Protein AF-A0AAV6C4L1-F1 (afdb_monomer_lite)

Structure (mmCIF, N/CA/C/O backbone):
data_AF-A0AAV6C4L1-F1
#
_entry.id   AF-A0AAV6C4L1-F1
#
loop_
_atom_site.group_PDB
_atom_site.id
_atom_site.type_symbol
_atom_site.label_atom_id
_atom_site.label_alt_id
_atom_site.label_comp_id
_atom_site.label_asym_id
_atom_site.label_entity_id
_atom_site.label_seq_id
_atom_site.pdbx_PDB_ins_code
_atom_site.Cartn_x
_atom_site.Cartn_y
_atom_site.Cartn_z
_atom_site.occupancy
_atom_site.B_iso_or_equiv
_atom_site.auth_seq_id
_atom_site.auth_comp_id
_atom_site.auth_asym_id
_atom_site.auth_atom_id
_atom_site.pdbx_PDB_model_num
ATOM 1 N N . MET A 1 1 ? -9.660 -9.212 -16.060 1.00 44.62 1 MET A N 1
ATOM 2 C CA . MET A 1 1 ? -10.021 -10.088 -14.921 1.00 44.62 1 MET A CA 1
ATOM 3 C C . MET A 1 1 ? -9.329 -9.704 -13.611 1.00 44.62 1 MET A C 1
ATOM 5 O O . MET A 1 1 ? -10.046 -9.487 -12.652 1.00 44.62 1 MET A O 1
ATOM 9 N N . ILE A 1 2 ? -7.999 -9.530 -13.535 1.00 37.38 2 ILE A N 1
ATOM 10 C CA . ILE A 1 2 ? -7.315 -9.182 -12.258 1.00 37.38 2 ILE A CA 1
ATOM 11 C C . ILE A 1 2 ? -7.807 -7.850 -11.647 1.00 37.38 2 ILE A C 1
ATOM 13 O O . ILE A 1 2 ? -8.008 -7.763 -10.443 1.00 37.38 2 ILE A O 1
ATOM 17 N N . LEU A 1 3 ? -8.091 -6.840 -12.477 1.00 41.25 3 LEU A N 1
ATOM 18 C CA . LEU A 1 3 ? -8.656 -5.556 -12.026 1.00 41.25 3 LEU A CA 1
ATOM 19 C C . LEU A 1 3 ? -10.075 -5.683 -11.435 1.00 41.25 3 LEU A C 1
ATOM 21 O O . LEU A 1 3 ? -10.429 -4.914 -10.553 1.00 41.25 3 LEU A O 1
ATOM 25 N N . ALA A 1 4 ? -10.861 -6.679 -11.860 1.00 42.44 4 ALA A N 1
ATOM 26 C CA . ALA A 1 4 ? -12.201 -6.920 -11.317 1.00 42.44 4 ALA A CA 1
ATOM 27 C C . ALA A 1 4 ? -12.155 -7.579 -9.925 1.00 42.44 4 ALA A C 1
ATOM 29 O O . ALA A 1 4 ? -13.011 -7.305 -9.093 1.00 42.44 4 ALA A O 1
ATOM 30 N N . LEU A 1 5 ? -11.125 -8.388 -9.643 1.00 45.44 5 LEU A N 1
ATOM 31 C CA . LEU A 1 5 ? -10.907 -8.983 -8.317 1.00 45.44 5 LEU A CA 1
ATOM 32 C C . LEU A 1 5 ? -10.473 -7.944 -7.274 1.00 45.44 5 LEU A C 1
ATOM 34 O O . LEU A 1 5 ? -10.929 -8.000 -6.139 1.00 45.44 5 LEU A O 1
ATOM 38 N N . ALA A 1 6 ? -9.646 -6.967 -7.659 1.00 50.53 6 ALA A N 1
ATOM 39 C CA . ALA A 1 6 ? -9.250 -5.886 -6.754 1.00 50.53 6 ALA A CA 1
ATOM 40 C C . ALA A 1 6 ? -10.436 -4.975 -6.380 1.00 50.53 6 ALA A C 1
ATOM 42 O O . ALA A 1 6 ? -10.557 -4.573 -5.229 1.00 50.53 6 ALA A O 1
ATOM 43 N N . VAL A 1 7 ? -11.341 -4.705 -7.329 1.00 52.34 7 VAL A N 1
ATOM 44 C CA . VAL A 1 7 ? -12.567 -3.926 -7.077 1.00 52.34 7 VAL A CA 1
ATOM 45 C C . VAL A 1 7 ? -13.564 -4.695 -6.202 1.00 52.34 7 VAL A C 1
ATOM 47 O O . VAL A 1 7 ? -14.256 -4.075 -5.407 1.00 52.34 7 VAL A O 1
ATOM 50 N N . LEU A 1 8 ? -13.609 -6.030 -6.291 1.00 51.72 8 LEU A N 1
ATOM 51 C CA . LEU A 1 8 ? -14.450 -6.872 -5.426 1.00 51.72 8 LEU A CA 1
ATOM 52 C C . LEU A 1 8 ? -13.973 -6.911 -3.965 1.00 51.72 8 LEU A C 1
ATOM 54 O O . LEU A 1 8 ? -14.806 -6.967 -3.068 1.00 51.72 8 LEU A O 1
ATOM 58 N N . LEU A 1 9 ? -12.661 -6.844 -3.717 1.00 55.44 9 LEU A N 1
ATOM 59 C CA . LEU A 1 9 ? -12.099 -6.805 -2.357 1.00 55.44 9 LEU A CA 1
ATOM 60 C C . LEU A 1 9 ? -12.202 -5.423 -1.696 1.00 55.44 9 LEU A C 1
ATOM 62 O O . LEU A 1 9 ? -12.195 -5.331 -0.476 1.00 55.44 9 LEU A O 1
ATOM 66 N N . PHE A 1 10 ? -12.309 -4.361 -2.497 1.00 48.00 10 PHE A N 1
ATOM 67 C CA . PHE 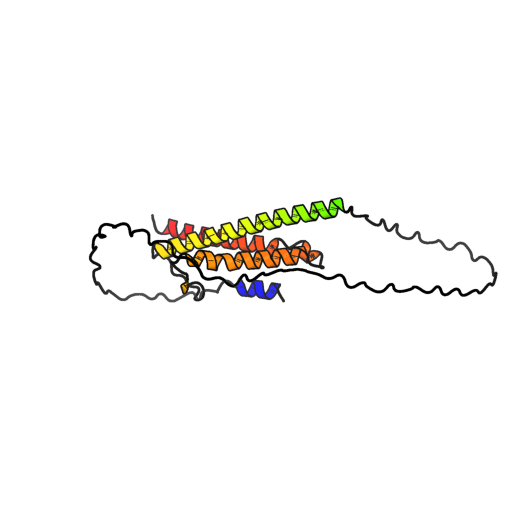A 1 10 ? -12.472 -2.981 -2.033 1.00 48.00 10 PHE A CA 1
ATOM 68 C C . PHE A 1 10 ? -13.890 -2.451 -2.246 1.00 48.00 10 PHE A C 1
ATOM 70 O O . PHE A 1 10 ? -14.081 -1.238 -2.316 1.00 48.00 10 PHE A O 1
ATOM 77 N N . GLN A 1 11 ? -14.899 -3.322 -2.354 1.00 45.84 11 GLN A N 1
ATOM 78 C CA . GLN A 1 11 ? -16.266 -2.833 -2.232 1.00 45.84 11 GLN A CA 1
ATOM 79 C C . GLN A 1 11 ? -16.451 -2.367 -0.787 1.00 45.84 11 GLN A C 1
ATOM 81 O O . GLN A 1 11 ? -16.402 -3.214 0.110 1.00 45.84 11 GLN A O 1
ATOM 86 N N . PRO A 1 12 ? -16.634 -1.055 -0.527 1.00 45.56 12 PRO A N 1
ATOM 87 C CA . PRO A 1 12 ? -17.072 -0.629 0.787 1.00 45.56 12 PRO A CA 1
ATOM 88 C C . PRO A 1 12 ? -18.365 -1.390 1.048 1.00 45.56 12 PRO A C 1
ATOM 90 O O . PRO A 1 12 ? -19.309 -1.296 0.260 1.00 45.56 12 PRO A O 1
ATOM 93 N N . GLN A 1 13 ? -18.375 -2.213 2.096 1.00 43.03 13 GLN A N 1
ATOM 94 C CA . GLN A 1 13 ? -19.598 -2.835 2.576 1.00 43.03 13 GLN A CA 1
ATOM 95 C C . GLN A 1 13 ? -20.557 -1.672 2.826 1.00 43.03 13 GLN A C 1
ATOM 97 O O . GLN A 1 13 ? -20.336 -0.873 3.736 1.00 43.03 13 GLN A O 1
ATOM 102 N N . ALA A 1 14 ? -21.549 -1.503 1.950 1.00 41.72 14 ALA A N 1
ATOM 103 C CA . ALA A 1 14 ? -22.599 -0.522 2.138 1.00 41.72 14 ALA A CA 1
ATOM 104 C C . ALA A 1 14 ? -23.326 -0.949 3.411 1.00 41.72 14 ALA A C 1
ATOM 106 O O . ALA A 1 14 ? -24.136 -1.874 3.390 1.00 41.72 14 ALA A O 1
ATOM 107 N N . LEU A 1 15 ? -22.929 -0.354 4.536 1.00 44.44 15 LEU A N 1
ATOM 108 C CA . LEU A 1 15 ? -23.503 -0.651 5.834 1.00 44.44 15 LEU A CA 1
ATOM 109 C C . LEU A 1 15 ? -25.011 -0.412 5.722 1.00 44.44 15 LEU A C 1
ATOM 111 O O . LEU A 1 15 ? -25.409 0.700 5.357 1.00 44.44 15 LEU A O 1
ATOM 115 N N . PRO A 1 16 ? -25.864 -1.406 6.026 1.00 44.16 16 PRO A N 1
ATOM 116 C CA . PRO A 1 16 ? -27.260 -1.116 6.271 1.00 44.16 16 PRO A CA 1
ATOM 117 C C . PRO A 1 16 ? -27.307 -0.159 7.463 1.00 44.16 16 PRO A C 1
ATOM 119 O O . PRO A 1 16 ? -27.018 -0.530 8.601 1.00 44.16 16 PRO A O 1
ATOM 122 N N . GLN A 1 17 ? -27.623 1.106 7.189 1.00 58.00 17 GLN A N 1
ATOM 123 C CA . GLN A 1 17 ? -28.063 2.010 8.232 1.00 58.00 17 GLN A CA 1
ATOM 124 C C . GLN A 1 17 ? -29.335 1.422 8.844 1.00 58.00 17 GLN A C 1
ATOM 126 O O . GLN A 1 17 ? -30.243 1.012 8.119 1.00 58.00 17 GLN A O 1
ATOM 131 N N . SER A 1 18 ? -29.407 1.494 10.173 1.00 55.06 18 SER A N 1
ATOM 132 C CA . SER A 1 18 ? -30.567 1.229 11.037 1.00 55.06 18 SER A CA 1
ATOM 133 C C . SER A 1 18 ? -30.618 -0.161 11.675 1.00 55.06 18 SER A C 1
ATOM 135 O O . SER A 1 18 ? -31.184 -1.103 11.133 1.00 55.06 18 SER A O 1
ATOM 137 N N . ALA A 1 19 ? -30.170 -0.223 12.927 1.00 43.22 19 ALA A N 1
ATOM 138 C CA . ALA A 1 19 ? -31.066 -0.617 14.010 1.00 43.22 19 ALA A CA 1
ATOM 139 C C . ALA A 1 19 ? -30.562 -0.002 15.321 1.00 43.22 19 ALA A C 1
ATOM 141 O O . ALA A 1 19 ? -29.603 -0.471 15.931 1.00 43.22 19 ALA A O 1
ATOM 142 N N . SER A 1 20 ? -31.221 1.075 15.744 1.00 54.31 20 SER A N 1
ATOM 143 C CA . SER A 1 20 ? -31.199 1.540 17.124 1.00 54.31 20 SER A CA 1
ATOM 144 C C . SER A 1 20 ? -31.769 0.433 18.014 1.00 54.31 20 SER A C 1
ATOM 146 O O . SER A 1 20 ? -32.985 0.311 18.157 1.00 54.31 20 SER A O 1
ATOM 148 N N . VAL A 1 21 ? -30.904 -0.394 18.596 1.00 50.56 21 VAL A N 1
ATOM 149 C CA . VAL A 1 21 ? -31.297 -1.260 19.709 1.00 50.56 21 VAL A CA 1
ATOM 150 C C . VAL A 1 21 ? -31.115 -0.444 20.976 1.00 50.56 21 VAL A C 1
ATOM 152 O O . VAL A 1 21 ? -30.042 -0.391 21.574 1.00 50.56 21 VAL A O 1
ATOM 155 N N . ALA A 1 22 ? -32.189 0.251 21.334 1.00 56.25 22 ALA A N 1
ATOM 156 C CA . ALA A 1 22 ? -32.391 0.690 22.695 1.00 56.25 22 ALA A CA 1
ATOM 157 C C . ALA A 1 22 ? -32.513 -0.551 23.599 1.00 56.25 22 ALA A C 1
ATOM 159 O O . ALA A 1 22 ? -33.296 -1.454 23.323 1.00 56.25 22 ALA A O 1
ATOM 160 N N . GLU A 1 23 ? -31.734 -0.533 24.680 1.00 58.00 23 GLU A N 1
ATOM 161 C CA . GLU A 1 23 ? -32.179 -0.918 26.021 1.00 58.00 23 GLU A CA 1
ATOM 162 C C . GLU A 1 23 ? -32.506 -2.398 26.307 1.00 58.00 23 GLU A C 1
ATOM 164 O O . GLU A 1 23 ? -33.582 -2.899 25.998 1.00 58.00 23 GLU A O 1
ATOM 169 N N . SER A 1 24 ? -31.633 -3.059 27.086 1.00 47.97 24 SER A N 1
ATOM 170 C CA . SER A 1 24 ? -31.997 -3.519 28.443 1.00 47.97 24 SER A CA 1
ATOM 171 C C . SER A 1 24 ? -30.843 -4.197 29.202 1.00 47.97 24 SER A C 1
ATOM 173 O O . SER A 1 24 ? -30.412 -5.295 28.876 1.00 47.97 24 SER A O 1
ATOM 175 N N . ARG A 1 25 ? -30.428 -3.505 30.272 1.00 48.16 25 ARG A N 1
ATOM 176 C CA . ARG A 1 25 ? -30.129 -3.975 31.642 1.00 48.16 25 ARG A CA 1
ATOM 177 C C . ARG A 1 25 ? -29.144 -5.134 31.901 1.00 48.16 25 ARG A C 1
ATOM 179 O O . ARG A 1 25 ? -29.443 -6.306 31.725 1.00 48.16 25 ARG A O 1
ATOM 186 N N . SER A 1 26 ? -28.064 -4.733 32.576 1.00 52.38 26 SER A N 1
ATOM 187 C CA . SER A 1 26 ? -27.683 -5.155 33.937 1.00 52.38 26 SER A CA 1
ATOM 188 C C . SER A 1 26 ? -27.525 -6.648 34.237 1.00 52.38 26 SER A C 1
ATOM 190 O O . SER A 1 26 ? -28.478 -7.288 34.669 1.00 52.38 26 SER A O 1
ATOM 192 N N . ILE A 1 27 ? -26.275 -7.125 34.256 1.00 46.97 27 ILE A N 1
ATOM 193 C CA . ILE A 1 27 ? -25.816 -8.049 35.305 1.00 46.97 27 ILE A CA 1
ATOM 194 C C . ILE A 1 27 ? -24.470 -7.556 35.839 1.00 46.97 27 ILE A C 1
ATOM 196 O O . ILE A 1 27 ? -23.436 -7.607 35.179 1.00 46.97 27 ILE A O 1
ATOM 200 N N . SER A 1 28 ? -24.547 -7.054 37.067 1.00 51.06 28 SER A N 1
ATOM 201 C CA . SER A 1 28 ? -23.450 -6.929 38.014 1.00 51.06 28 SER A CA 1
ATOM 202 C C . SER A 1 28 ? -22.970 -8.328 38.408 1.00 51.06 28 SER A C 1
ATOM 204 O O . SER A 1 28 ? -23.767 -9.132 38.888 1.00 51.06 28 SER A O 1
ATOM 206 N N . ALA A 1 29 ? -21.681 -8.610 38.235 1.00 43.97 29 ALA A N 1
ATOM 207 C CA . ALA A 1 29 ? -20.967 -9.614 39.015 1.00 43.97 29 ALA A CA 1
ATOM 208 C C . ALA A 1 29 ? -19.503 -9.173 39.119 1.00 43.97 29 ALA A C 1
ATOM 210 O O . ALA A 1 29 ? -18.813 -9.012 38.114 1.00 43.97 29 ALA A O 1
ATOM 211 N N . GLY A 1 30 ? -19.081 -8.884 40.348 1.00 50.78 30 GLY A N 1
ATOM 212 C CA . GLY A 1 30 ? -17.809 -8.252 40.665 1.00 50.78 30 GLY A CA 1
ATOM 213 C C . GLY A 1 30 ? -16.589 -9.082 40.274 1.00 50.78 30 GLY A C 1
ATOM 214 O O . GLY A 1 30 ? -16.505 -10.273 40.566 1.00 50.78 30 GLY A O 1
ATOM 215 N N . ALA A 1 31 ? -15.608 -8.407 39.680 1.00 46.75 31 ALA A N 1
ATOM 216 C CA . ALA A 1 31 ? -14.234 -8.872 39.635 1.00 46.75 31 ALA A CA 1
ATOM 217 C C . ALA A 1 31 ? -13.476 -8.196 40.781 1.00 46.75 31 ALA A C 1
ATOM 219 O O . ALA A 1 31 ? -13.105 -7.026 40.711 1.00 46.75 31 ALA A O 1
ATOM 220 N N . THR A 1 32 ? -13.300 -8.941 41.867 1.00 47.22 32 THR A N 1
ATOM 221 C CA . THR A 1 32 ? -12.380 -8.618 42.954 1.00 47.22 32 THR A CA 1
ATOM 222 C C . THR A 1 32 ? -10.974 -8.453 42.381 1.00 47.22 32 THR A C 1
ATOM 224 O O . THR A 1 32 ? -10.411 -9.392 41.820 1.00 47.22 32 THR A O 1
ATOM 227 N N . THR A 1 33 ? -10.404 -7.260 42.534 1.00 48.75 33 THR A N 1
ATOM 228 C CA . THR A 1 33 ? -8.995 -6.967 42.267 1.00 48.75 33 THR A CA 1
ATOM 229 C C . THR A 1 33 ? -8.124 -7.789 43.220 1.00 48.75 33 THR A C 1
ATOM 231 O O . THR A 1 33 ? -7.885 -7.391 44.358 1.00 48.75 33 THR A O 1
ATOM 234 N N . ALA A 1 34 ? -7.671 -8.959 42.772 1.00 48.16 34 ALA A N 1
ATOM 235 C CA . ALA A 1 34 ? -6.619 -9.714 43.438 1.00 48.16 34 ALA A CA 1
ATOM 236 C C . ALA A 1 34 ? -5.257 -9.164 42.993 1.00 48.16 34 ALA A C 1
ATOM 238 O O . ALA A 1 34 ? -4.962 -9.086 41.800 1.00 48.16 34 ALA A O 1
ATOM 239 N N . ALA A 1 35 ? -4.447 -8.753 43.967 1.00 62.59 35 ALA A N 1
ATOM 240 C CA . ALA A 1 35 ? -3.073 -8.312 43.765 1.00 62.59 35 ALA A CA 1
ATOM 241 C C . ALA A 1 35 ? -2.228 -9.406 43.073 1.00 62.59 35 ALA A C 1
ATOM 243 O O . ALA A 1 35 ? -2.422 -10.592 43.356 1.00 62.59 35 ALA A O 1
ATOM 244 N N . PRO A 1 36 ? -1.278 -9.041 42.193 1.00 66.00 36 PRO A N 1
ATOM 245 C CA . PRO A 1 36 ? -0.398 -10.016 41.563 1.00 66.00 36 PRO A CA 1
ATOM 246 C C . PRO A 1 36 ? 0.547 -10.652 42.603 1.00 66.00 36 PRO A C 1
ATOM 248 O O . PRO A 1 36 ? 1.111 -9.929 43.430 1.00 66.00 36 PRO A O 1
ATOM 251 N N . PRO A 1 37 ? 0.755 -11.983 42.582 1.00 73.56 37 PRO A N 1
ATOM 252 C CA . PRO A 1 37 ? 1.761 -12.629 43.418 1.00 73.56 37 PRO A CA 1
ATOM 253 C C . PRO A 1 37 ? 3.190 -12.259 42.968 1.00 73.56 37 PRO A C 1
ATOM 255 O O . PRO A 1 37 ? 3.406 -11.931 41.797 1.00 73.56 37 PRO A O 1
ATOM 258 N N . PRO A 1 38 ? 4.184 -12.325 43.874 1.00 66.06 38 PRO A N 1
ATOM 259 C CA . PRO A 1 38 ? 5.575 -12.021 43.558 1.00 66.06 38 PRO A CA 1
ATOM 260 C C . PRO A 1 38 ? 6.138 -12.994 42.513 1.00 66.06 38 PRO A C 1
ATOM 262 O O . PRO A 1 38 ? 6.085 -14.216 42.663 1.00 66.06 38 PRO A O 1
ATOM 265 N N . VAL A 1 39 ? 6.702 -12.424 41.449 1.00 68.12 39 VAL A N 1
ATOM 266 C CA . VAL A 1 39 ? 7.370 -13.143 40.362 1.00 68.12 39 VAL A CA 1
ATOM 267 C C . VAL A 1 39 ? 8.637 -13.801 40.909 1.00 68.12 39 VAL A C 1
ATOM 269 O O . VAL A 1 39 ? 9.606 -13.126 41.245 1.00 68.12 39 VAL A O 1
ATOM 272 N N . THR A 1 40 ? 8.629 -15.130 40.994 1.00 70.94 40 THR A N 1
ATOM 273 C CA . THR A 1 40 ? 9.837 -15.932 41.229 1.00 70.94 40 THR A CA 1
ATOM 274 C C . THR A 1 40 ? 10.451 -16.265 39.863 1.00 70.94 40 THR A C 1
ATOM 276 O O . THR A 1 40 ? 9.715 -16.727 38.988 1.00 70.94 40 THR A O 1
ATOM 279 N N . PRO A 1 41 ? 11.754 -16.029 39.623 1.00 65.56 41 PRO A N 1
ATOM 280 C CA . PRO A 1 41 ? 12.374 -16.324 38.334 1.00 65.56 41 PRO A CA 1
ATOM 281 C C . PRO A 1 41 ? 12.474 -17.846 38.117 1.00 65.56 41 PRO A C 1
ATOM 283 O O . PRO A 1 41 ? 13.045 -18.536 38.965 1.00 65.56 41 PRO A O 1
ATOM 286 N N . PRO A 1 42 ? 11.959 -18.402 37.003 1.00 62.84 42 PRO A N 1
ATOM 287 C CA . PRO A 1 42 ? 12.140 -19.813 36.705 1.00 62.84 42 PRO A CA 1
ATOM 288 C C . PRO A 1 42 ? 13.569 -20.072 36.219 1.00 62.84 42 PRO A C 1
ATOM 290 O O . PRO A 1 42 ? 14.074 -19.441 35.289 1.00 62.84 42 PRO A O 1
ATOM 293 N N . GLY A 1 43 ? 14.212 -21.012 36.909 1.00 51.88 43 GLY A N 1
ATOM 294 C CA . GLY A 1 43 ? 15.555 -21.490 36.646 1.00 51.88 43 GLY A CA 1
ATOM 295 C C . GLY A 1 43 ? 15.725 -22.089 35.252 1.00 51.88 43 GLY A C 1
ATOM 296 O O . GLY A 1 43 ? 14.831 -22.705 34.678 1.00 51.88 43 GLY A O 1
ATOM 297 N N . ARG A 1 44 ? 16.941 -21.895 34.753 1.00 52.34 44 ARG A N 1
ATOM 298 C CA . ARG A 1 44 ? 17.547 -22.483 33.562 1.00 52.34 44 ARG A CA 1
ATOM 299 C C . ARG A 1 44 ? 17.471 -24.019 33.607 1.00 52.34 44 ARG A C 1
ATOM 301 O O . ARG A 1 44 ? 18.128 -24.598 34.472 1.00 52.34 44 ARG A O 1
ATOM 308 N N . PRO A 1 45 ? 16.758 -24.692 32.687 1.00 57.66 45 PRO A N 1
ATOM 309 C CA . PRO A 1 45 ? 16.982 -26.106 32.454 1.00 57.66 45 PRO A CA 1
ATOM 310 C C . PRO A 1 45 ? 18.202 -26.305 31.552 1.00 57.66 45 PRO A C 1
ATOM 312 O O . PRO A 1 45 ? 18.500 -25.508 30.659 1.00 57.66 45 PRO A O 1
ATOM 315 N N . ALA A 1 46 ? 18.937 -27.355 31.896 1.00 51.25 46 ALA A N 1
ATOM 316 C CA . ALA A 1 46 ? 20.175 -27.793 31.293 1.00 51.25 46 ALA A CA 1
ATOM 317 C C . ALA A 1 46 ? 20.010 -28.169 29.817 1.00 51.25 46 ALA A C 1
ATOM 319 O O . ALA A 1 46 ? 18.945 -28.591 29.367 1.00 51.25 46 ALA A O 1
ATOM 320 N N . SER A 1 47 ? 21.113 -27.997 29.096 1.00 50.53 47 SER A N 1
ATOM 321 C CA . SER A 1 47 ? 21.358 -28.568 27.784 1.00 50.53 47 SER A CA 1
ATOM 322 C C . SER A 1 47 ? 21.203 -30.083 27.830 1.00 50.53 47 SER A C 1
ATOM 324 O O . SER A 1 47 ? 21.856 -30.711 28.655 1.00 50.53 47 SER A O 1
ATOM 326 N N . ASP A 1 48 ? 20.435 -30.634 26.896 1.00 51.97 48 ASP A N 1
ATOM 327 C CA . ASP A 1 48 ? 20.661 -31.975 26.377 1.00 51.97 48 ASP A CA 1
ATOM 328 C C . ASP A 1 48 ? 20.457 -31.981 24.861 1.00 51.97 48 ASP A C 1
ATOM 330 O O . ASP A 1 48 ? 19.674 -31.221 24.286 1.00 51.97 48 ASP A O 1
ATOM 334 N N . ASP A 1 49 ? 21.300 -32.798 24.255 1.00 45.94 49 ASP A N 1
ATOM 335 C CA . ASP A 1 49 ? 21.757 -32.829 22.879 1.00 45.94 49 ASP A CA 1
ATOM 336 C C . ASP A 1 49 ? 20.989 -33.891 22.062 1.00 45.94 49 ASP A C 1
ATOM 338 O O . ASP A 1 49 ? 20.364 -34.797 22.609 1.00 45.94 49 ASP A O 1
ATOM 342 N N . VAL A 1 50 ? 21.166 -33.819 20.740 1.00 45.41 50 VAL A N 1
ATOM 343 C CA . VAL A 1 50 ? 20.923 -34.855 19.718 1.00 45.41 50 VAL A CA 1
ATOM 344 C C . VAL A 1 50 ? 19.498 -35.025 19.160 1.00 45.41 50 VAL A C 1
ATOM 346 O O . VAL A 1 50 ? 18.590 -35.559 19.787 1.00 45.41 50 VAL A O 1
ATOM 349 N N . GLY A 1 51 ? 19.359 -34.720 17.861 1.00 38.31 51 GLY A N 1
ATOM 350 C CA . GLY A 1 51 ? 18.240 -35.179 17.031 1.00 38.31 51 GLY A CA 1
ATOM 351 C C . GLY A 1 51 ? 18.182 -34.533 15.646 1.00 38.31 51 GLY A C 1
ATOM 352 O O . GLY A 1 51 ? 17.438 -33.586 15.427 1.00 38.31 51 GLY A O 1
ATOM 353 N N . ALA A 1 52 ? 18.997 -35.028 14.715 1.00 47.28 52 ALA A N 1
ATOM 354 C CA . ALA A 1 52 ? 19.113 -34.555 13.337 1.00 47.28 52 ALA A CA 1
ATOM 355 C C . ALA A 1 52 ? 17.864 -34.801 12.457 1.00 47.28 52 ALA A C 1
ATOM 357 O O . ALA A 1 52 ? 17.027 -35.644 12.764 1.00 47.28 52 ALA A O 1
ATOM 358 N N . THR A 1 53 ? 17.878 -34.149 11.279 1.00 43.38 53 THR A N 1
ATOM 359 C CA . THR A 1 53 ? 16.992 -34.243 10.087 1.00 43.38 53 THR A CA 1
ATOM 360 C C . THR A 1 53 ? 15.679 -33.446 10.175 1.00 43.38 53 THR A C 1
ATOM 362 O O . THR A 1 53 ? 14.897 -33.614 11.090 1.00 43.38 53 THR A O 1
ATOM 365 N N . THR A 1 54 ? 15.342 -32.516 9.276 1.00 43.19 54 THR A N 1
ATOM 366 C CA . THR A 1 54 ? 15.570 -32.427 7.824 1.00 43.19 54 THR A CA 1
ATOM 367 C C . THR A 1 54 ? 15.704 -30.961 7.385 1.00 43.19 54 THR A C 1
ATOM 369 O O . THR A 1 54 ? 14.855 -30.121 7.674 1.00 43.19 54 THR A O 1
ATOM 372 N N . SER A 1 55 ? 16.762 -30.649 6.637 1.00 42.09 55 SER A N 1
ATOM 373 C CA . SER A 1 55 ? 16.906 -29.384 5.921 1.00 42.09 55 SER A CA 1
ATOM 374 C C . SER A 1 55 ? 16.083 -29.431 4.631 1.00 42.09 55 SER A C 1
ATOM 376 O O . SER A 1 55 ? 16.441 -30.095 3.660 1.00 42.09 55 SER A O 1
ATOM 378 N N . VAL A 1 56 ? 14.962 -28.709 4.592 1.00 44.38 56 VAL A N 1
ATOM 379 C CA . VAL A 1 56 ? 14.250 -28.449 3.334 1.00 44.38 56 VAL A CA 1
ATOM 380 C C . VAL A 1 56 ? 15.017 -27.362 2.583 1.00 44.38 56 VAL A C 1
ATOM 382 O O . VAL A 1 56 ? 14.858 -26.168 2.826 1.00 44.38 56 VAL A O 1
ATOM 385 N N . SER A 1 57 ? 15.897 -27.795 1.680 1.00 39.69 57 SER A N 1
ATOM 386 C CA . SER A 1 57 ? 16.555 -26.924 0.707 1.00 39.69 57 SER A CA 1
ATOM 387 C C . SER A 1 57 ? 15.550 -26.546 -0.381 1.00 39.69 57 SER A C 1
ATOM 389 O O . SER A 1 57 ? 15.298 -27.302 -1.318 1.00 39.69 57 SER A O 1
ATOM 391 N N . TYR A 1 58 ? 14.934 -25.374 -0.236 1.00 40.94 58 TYR A N 1
ATOM 392 C CA . TYR A 1 58 ? 14.132 -24.765 -1.289 1.00 40.94 58 TYR A CA 1
ATOM 393 C C . TYR A 1 58 ? 15.066 -23.990 -2.223 1.00 40.94 58 TYR A C 1
ATOM 395 O O . TYR A 1 58 ? 15.573 -22.928 -1.861 1.00 40.94 58 TYR A O 1
ATOM 403 N N . GLN A 1 59 ? 15.313 -24.520 -3.423 1.00 40.59 59 GLN A N 1
ATOM 404 C CA . GLN A 1 59 ? 16.121 -23.857 -4.447 1.00 40.59 59 GLN A CA 1
ATOM 405 C C . GLN A 1 59 ? 15.227 -23.371 -5.603 1.00 40.59 59 GLN A C 1
ATOM 407 O O . GLN A 1 59 ? 14.944 -24.126 -6.534 1.00 40.59 59 GLN A O 1
ATOM 412 N N . PRO A 1 60 ? 14.757 -22.112 -5.580 1.00 41.84 60 PRO A N 1
ATOM 413 C CA . PRO A 1 60 ? 14.009 -21.543 -6.689 1.00 41.84 60 PRO A CA 1
ATOM 414 C C . PRO A 1 60 ? 14.963 -21.115 -7.817 1.00 41.84 60 PRO A C 1
ATOM 416 O O . PRO A 1 60 ? 15.884 -20.332 -7.598 1.00 41.84 60 PRO A O 1
ATOM 419 N N . GLY A 1 61 ? 14.700 -21.568 -9.049 1.00 42.22 61 GLY A N 1
ATOM 420 C CA . GLY A 1 61 ? 15.163 -20.863 -10.253 1.00 42.22 61 GLY A CA 1
ATOM 421 C C . GLY A 1 61 ? 16.381 -21.411 -11.005 1.00 42.22 61 GLY A C 1
ATOM 422 O O . GLY A 1 61 ? 17.139 -20.616 -11.559 1.00 42.22 61 GLY A O 1
ATOM 423 N N . ARG A 1 62 ? 16.561 -22.733 -11.127 1.00 33.91 62 ARG A N 1
ATOM 424 C CA . ARG A 1 62 ? 17.511 -23.281 -12.113 1.00 33.91 62 ARG A CA 1
ATOM 425 C C . ARG A 1 62 ? 16.831 -23.458 -13.475 1.00 33.91 62 ARG A C 1
ATOM 427 O O . ARG A 1 62 ? 16.184 -24.466 -13.728 1.00 33.91 62 ARG A O 1
ATOM 434 N N . LEU A 1 63 ? 16.983 -22.461 -14.346 1.00 37.69 63 LEU A N 1
ATOM 435 C CA . LEU A 1 63 ? 16.648 -22.560 -15.767 1.00 37.69 63 LEU A CA 1
ATOM 436 C C . LEU A 1 63 ? 17.826 -23.214 -16.497 1.00 37.69 63 LEU A C 1
ATOM 438 O O . LEU A 1 63 ? 18.917 -22.646 -16.549 1.00 37.69 63 LEU A O 1
ATOM 442 N N . THR A 1 64 ? 17.627 -24.413 -17.037 1.00 38.81 64 THR A N 1
ATOM 443 C CA . THR A 1 64 ? 18.558 -25.022 -17.990 1.00 38.81 64 THR A CA 1
ATOM 444 C C . THR A 1 64 ? 18.306 -24.422 -19.378 1.00 38.81 64 THR A C 1
ATOM 446 O O . THR A 1 64 ? 17.169 -24.443 -19.854 1.00 38.81 64 THR A O 1
ATOM 449 N N . PRO A 1 65 ? 19.321 -23.850 -20.045 1.00 42.84 65 PRO A N 1
ATOM 450 C CA . PRO A 1 65 ? 19.167 -23.386 -21.416 1.00 42.84 65 PRO A CA 1
ATOM 451 C C . PRO A 1 65 ? 19.035 -24.595 -22.352 1.00 42.84 65 PRO A C 1
ATOM 453 O O . PRO A 1 65 ? 19.957 -25.397 -22.476 1.00 42.84 65 PRO A O 1
ATOM 456 N N . VAL A 1 66 ? 17.882 -24.719 -23.011 1.00 48.47 66 VAL A N 1
ATOM 457 C CA . VAL A 1 66 ? 17.703 -25.598 -24.174 1.00 48.47 66 VAL A CA 1
ATOM 458 C C . VAL A 1 66 ? 18.278 -24.860 -25.389 1.00 48.47 66 VAL A C 1
ATOM 460 O O . VAL A 1 66 ? 17.843 -23.736 -25.654 1.00 48.47 66 VAL A O 1
ATOM 463 N N . PRO A 1 67 ? 19.248 -25.427 -26.126 1.00 51.66 67 PRO A N 1
ATOM 464 C CA . PRO A 1 67 ? 19.726 -24.816 -27.359 1.00 51.66 67 PRO A CA 1
ATOM 465 C C . PRO A 1 67 ? 18.605 -24.844 -28.407 1.00 51.66 67 PRO A C 1
ATOM 467 O O . PRO A 1 67 ? 18.156 -25.905 -28.834 1.00 51.66 67 PRO A O 1
ATOM 470 N N . VAL A 1 68 ? 18.131 -23.660 -28.799 1.00 55.78 68 VAL A N 1
ATOM 471 C CA . VAL A 1 68 ? 17.211 -23.485 -29.928 1.00 55.78 68 VAL A CA 1
ATOM 472 C C . VAL A 1 68 ? 18.000 -23.733 -31.209 1.00 55.78 68 VAL A C 1
ATOM 474 O O . VAL A 1 68 ? 19.017 -23.086 -31.450 1.00 55.78 68 VAL A O 1
ATOM 477 N N . GLY A 1 69 ? 17.535 -24.701 -31.998 1.00 49.59 69 GLY A N 1
ATOM 478 C CA . GLY A 1 69 ? 18.139 -25.092 -33.263 1.00 49.59 69 GLY A CA 1
ATOM 479 C C . GLY A 1 69 ? 18.258 -23.925 -34.241 1.00 49.59 69 GLY A C 1
ATOM 480 O O . GLY A 1 69 ? 17.321 -23.157 -34.454 1.00 49.59 69 GLY A O 1
ATOM 481 N N . THR A 1 70 ? 19.440 -23.825 -34.838 1.00 48.03 70 THR A N 1
ATOM 482 C CA . THR A 1 70 ? 19.788 -22.939 -35.943 1.00 48.03 70 THR A CA 1
ATOM 483 C C . THR A 1 70 ? 18.869 -23.217 -37.130 1.00 48.03 70 THR A C 1
ATOM 485 O O . THR A 1 70 ? 18.968 -24.266 -37.765 1.00 48.03 70 THR A O 1
ATOM 488 N N . ILE A 1 71 ? 17.967 -22.289 -37.445 1.00 56.19 71 ILE A N 1
ATOM 489 C CA . ILE A 1 71 ? 17.182 -22.365 -38.677 1.00 56.19 71 ILE A CA 1
ATOM 490 C C . ILE A 1 71 ? 18.093 -21.889 -39.810 1.00 56.19 71 ILE A C 1
ATOM 492 O O . ILE A 1 71 ? 18.452 -20.715 -39.886 1.00 56.19 71 ILE A O 1
ATOM 496 N N . SER A 1 72 ? 18.521 -22.835 -40.646 1.00 50.81 72 SER A N 1
ATOM 497 C CA . SER A 1 72 ? 19.209 -22.570 -41.908 1.00 50.81 72 SER A CA 1
ATOM 498 C C . SER A 1 72 ? 18.268 -21.827 -42.853 1.00 50.81 72 SER A C 1
ATOM 500 O O . SER A 1 72 ? 17.293 -22.405 -43.325 1.00 50.81 72 SER A O 1
ATOM 502 N N . SER A 1 73 ? 18.571 -20.568 -43.166 1.00 52.22 73 SER A N 1
ATOM 503 C CA . SER A 1 73 ? 18.003 -19.904 -44.342 1.00 52.22 73 SER A CA 1
ATOM 504 C C . SER A 1 73 ? 18.784 -20.363 -45.568 1.00 52.22 73 SER A C 1
ATOM 506 O O . SER A 1 73 ? 19.884 -19.877 -45.830 1.00 52.22 73 SER A O 1
ATOM 508 N N . SER A 1 74 ? 18.234 -21.335 -46.298 1.00 54.12 74 SER A N 1
ATOM 509 C CA . SER A 1 74 ? 18.751 -21.726 -47.605 1.00 54.12 74 SER A CA 1
ATOM 510 C C . SER A 1 74 ? 18.521 -20.598 -48.607 1.00 54.12 74 SER A C 1
ATOM 512 O O . SER A 1 74 ? 17.393 -20.140 -48.799 1.00 54.12 74 SER A O 1
ATOM 514 N N . ALA A 1 75 ? 19.603 -20.191 -49.260 1.00 51.03 75 ALA A N 1
ATOM 515 C CA . ALA A 1 75 ? 19.584 -19.373 -50.454 1.00 51.03 75 ALA A CA 1
ATOM 516 C C . ALA A 1 75 ? 18.762 -20.054 -51.560 1.00 51.03 75 ALA A C 1
ATOM 518 O O . ALA A 1 75 ? 18.990 -21.221 -51.876 1.00 51.03 75 ALA A O 1
ATOM 519 N N . ALA A 1 76 ? 17.849 -19.305 -52.173 1.00 51.19 76 ALA A N 1
ATOM 520 C CA . ALA A 1 76 ? 17.306 -19.628 -53.482 1.00 51.19 76 ALA A CA 1
ATOM 521 C C . ALA A 1 76 ? 17.779 -18.547 -54.453 1.00 51.19 76 ALA A C 1
ATOM 523 O O . ALA A 1 76 ? 17.233 -17.447 -54.522 1.00 51.19 76 ALA A O 1
ATOM 524 N N . SER A 1 77 ? 18.851 -18.876 -55.163 1.00 51.31 77 SER A N 1
ATOM 525 C CA . SER A 1 77 ? 19.252 -18.218 -56.396 1.00 51.31 77 SER A CA 1
ATOM 526 C C . SER A 1 77 ? 18.231 -18.581 -57.474 1.00 51.31 77 SER A C 1
ATOM 528 O O . SER A 1 77 ? 17.973 -19.761 -57.710 1.00 51.31 77 SER A O 1
ATOM 530 N N . THR A 1 78 ? 17.658 -17.599 -58.160 1.00 51.16 78 THR A N 1
ATOM 531 C CA . THR A 1 78 ? 17.034 -17.832 -59.466 1.00 51.16 78 THR A CA 1
ATOM 532 C C . THR A 1 78 ? 17.522 -16.764 -60.425 1.00 51.16 78 THR A C 1
ATOM 534 O O . THR A 1 78 ? 17.215 -15.582 -60.306 1.00 51.16 78 THR A O 1
ATOM 537 N N . THR A 1 79 ? 18.363 -17.242 -61.331 1.00 48.78 79 THR A N 1
ATOM 538 C CA . THR A 1 79 ? 18.886 -16.594 -62.523 1.00 48.78 79 THR A CA 1
ATOM 539 C C . THR A 1 79 ? 17.763 -16.416 -63.542 1.00 48.78 79 THR A C 1
ATOM 541 O O . THR A 1 79 ? 17.005 -17.351 -63.786 1.00 48.78 79 THR A O 1
ATOM 544 N N . GLY A 1 80 ? 17.696 -15.251 -64.179 1.00 47.12 80 GLY A N 1
ATOM 545 C CA . GLY A 1 80 ? 16.813 -14.994 -65.314 1.00 47.12 80 GLY A CA 1
ATOM 546 C C . GLY A 1 80 ? 17.067 -13.597 -65.857 1.00 47.12 80 GLY A C 1
ATOM 547 O O . GLY A 1 80 ? 16.512 -12.627 -65.355 1.00 47.12 80 GLY A O 1
ATOM 548 N N . ALA A 1 81 ? 17.984 -13.508 -66.815 1.00 48.69 81 ALA A N 1
ATOM 549 C CA . ALA A 1 81 ? 18.320 -12.294 -67.539 1.00 48.69 81 ALA A CA 1
ATOM 550 C C . ALA A 1 81 ? 17.254 -11.978 -68.597 1.00 48.69 81 ALA A C 1
ATOM 552 O O . ALA A 1 81 ? 16.860 -12.881 -69.329 1.00 48.69 81 ALA A O 1
ATOM 553 N N . ASP A 1 82 ? 16.879 -10.703 -68.716 1.00 50.22 82 ASP A N 1
ATOM 554 C CA . ASP A 1 82 ? 16.495 -10.085 -69.991 1.00 50.22 82 ASP A CA 1
ATOM 555 C C . ASP A 1 82 ? 16.723 -8.555 -69.909 1.00 50.22 82 ASP A C 1
ATOM 557 O O . ASP A 1 82 ? 16.372 -7.957 -68.883 1.00 50.22 82 ASP A O 1
ATOM 561 N N . PRO A 1 83 ? 17.347 -7.892 -70.907 1.00 62.31 83 PRO A N 1
ATOM 562 C CA . PRO A 1 83 ? 17.582 -6.455 -70.896 1.00 62.31 83 PRO A CA 1
ATOM 563 C C . PRO A 1 83 ? 16.519 -5.732 -71.735 1.00 62.31 83 PRO A C 1
ATOM 565 O O . PRO A 1 83 ? 16.614 -5.674 -72.959 1.00 62.31 83 PRO A O 1
ATOM 568 N N . ALA A 1 84 ? 15.538 -5.121 -71.070 1.00 51.91 84 ALA A N 1
ATOM 569 C CA . ALA A 1 84 ? 14.572 -4.234 -71.709 1.00 51.91 84 ALA A CA 1
ATOM 570 C C . ALA A 1 84 ? 14.485 -2.893 -70.961 1.00 51.91 84 ALA A C 1
ATOM 572 O O . ALA A 1 84 ? 14.076 -2.843 -69.807 1.00 51.91 84 ALA A O 1
ATOM 573 N N . GLU A 1 85 ? 14.943 -1.853 -71.666 1.00 51.94 85 GLU A N 1
ATOM 574 C CA . GLU A 1 85 ? 14.479 -0.456 -71.706 1.00 51.94 85 GLU A CA 1
ATOM 575 C C . GLU A 1 85 ? 14.191 0.294 -70.379 1.00 51.94 85 GLU A C 1
ATOM 577 O O . GLU A 1 85 ? 13.345 -0.125 -69.595 1.00 51.94 85 GLU A O 1
ATOM 582 N N . PRO A 1 86 ? 14.832 1.455 -70.115 1.00 60.16 86 PRO A N 1
ATOM 583 C CA . PRO A 1 86 ? 14.608 2.212 -68.883 1.00 60.16 86 PRO A CA 1
ATOM 584 C C . PRO A 1 86 ? 13.268 2.975 -68.914 1.00 60.16 86 PRO A C 1
ATOM 586 O O . PRO A 1 86 ? 13.135 3.925 -69.690 1.00 60.16 86 PRO A O 1
ATOM 589 N N . PRO A 1 87 ? 12.287 2.668 -68.042 1.00 57.47 87 PRO A N 1
ATOM 590 C CA . PRO A 1 87 ? 11.157 3.559 -67.846 1.00 57.47 87 PRO A CA 1
ATOM 591 C C . PRO A 1 87 ? 11.580 4.786 -67.030 1.00 57.47 87 PRO A C 1
ATOM 593 O O . PRO A 1 87 ? 12.378 4.714 -66.092 1.00 57.47 87 PRO A O 1
ATOM 596 N N . ALA A 1 88 ? 11.015 5.924 -67.427 1.00 57.22 88 ALA A N 1
ATOM 597 C CA . ALA A 1 88 ? 11.191 7.247 -66.852 1.00 57.22 88 ALA A CA 1
ATOM 598 C C . ALA A 1 88 ? 11.222 7.257 -65.314 1.00 57.22 88 ALA A C 1
ATOM 600 O O . ALA A 1 88 ? 10.463 6.551 -64.651 1.00 57.22 88 ALA A O 1
ATOM 601 N N . ALA A 1 89 ? 12.094 8.111 -64.773 1.00 58.62 89 ALA A N 1
ATOM 602 C CA . ALA A 1 89 ? 12.339 8.334 -63.355 1.00 58.62 89 ALA A CA 1
ATOM 603 C C . ALA A 1 89 ? 11.047 8.627 -62.568 1.00 58.62 89 ALA A C 1
ATOM 605 O O . ALA A 1 89 ? 10.656 9.776 -62.364 1.00 58.62 89 ALA A O 1
ATOM 606 N N . GLY A 1 90 ? 10.401 7.561 -62.098 1.00 54.12 90 GLY A N 1
ATOM 607 C CA . GLY A 1 90 ? 9.379 7.617 -61.069 1.00 54.12 90 GLY A CA 1
ATOM 608 C C . GLY A 1 90 ? 10.003 8.163 -59.794 1.00 54.12 90 GLY A C 1
ATOM 609 O O . GLY A 1 90 ? 11.056 7.709 -59.345 1.00 54.12 90 GLY A O 1
ATOM 610 N N . SER A 1 91 ? 9.374 9.185 -59.231 1.00 54.31 91 SER A N 1
ATOM 611 C CA . SER A 1 91 ? 9.780 9.812 -57.983 1.00 54.31 91 SER A CA 1
ATOM 612 C C . SER A 1 91 ? 9.741 8.775 -56.861 1.00 54.31 91 SER A C 1
ATOM 614 O O . SER A 1 91 ? 8.682 8.486 -56.309 1.00 54.31 91 SER A O 1
ATOM 616 N N . TYR A 1 92 ? 10.894 8.194 -56.528 1.00 57.84 92 TYR A N 1
ATOM 617 C CA . TYR A 1 92 ? 11.042 7.356 -55.347 1.00 57.84 92 TYR A CA 1
ATOM 618 C C . TYR A 1 92 ? 10.693 8.209 -54.128 1.00 57.84 92 TYR A C 1
ATOM 620 O O . TYR A 1 92 ? 11.461 9.076 -53.705 1.00 57.84 92 TYR A O 1
ATOM 628 N N . THR A 1 93 ? 9.503 7.994 -53.574 1.00 60.19 93 THR A N 1
ATOM 629 C CA . THR A 1 93 ? 9.114 8.529 -52.275 1.00 60.19 93 THR A CA 1
ATOM 630 C C . THR A 1 93 ? 10.149 8.064 -51.261 1.00 60.19 93 THR A C 1
ATOM 632 O O . THR A 1 93 ? 10.225 6.879 -50.935 1.00 60.19 93 THR A O 1
ATOM 635 N N . ARG A 1 94 ? 10.981 9.009 -50.813 1.00 55.69 94 ARG A N 1
ATOM 636 C CA . ARG A 1 94 ? 11.977 8.864 -49.751 1.00 55.69 94 ARG A CA 1
ATOM 637 C C . ARG A 1 94 ? 11.354 8.078 -48.601 1.00 55.69 94 ARG A C 1
ATOM 639 O O . ARG A 1 94 ? 10.454 8.586 -47.934 1.00 55.69 94 ARG A O 1
ATOM 646 N N . ALA A 1 95 ? 11.822 6.847 -48.396 1.00 62.62 95 ALA A N 1
ATOM 647 C CA . ALA A 1 95 ? 11.407 6.040 -47.261 1.00 62.62 95 ALA A CA 1
ATOM 648 C C . ALA A 1 95 ? 11.568 6.884 -45.984 1.00 62.62 95 ALA A C 1
ATOM 650 O O . ALA A 1 95 ? 12.598 7.559 -45.838 1.00 62.62 95 ALA A O 1
ATOM 651 N N . PRO A 1 96 ? 10.561 6.919 -45.091 1.00 66.69 96 PRO A N 1
ATOM 652 C CA . PRO A 1 96 ? 10.677 7.659 -43.848 1.00 66.69 96 PRO A CA 1
ATOM 653 C C . PRO A 1 96 ? 11.930 7.160 -43.141 1.00 66.69 96 PRO A C 1
ATOM 655 O O . PRO A 1 96 ? 12.115 5.955 -42.969 1.00 66.69 96 PRO A O 1
ATOM 658 N N . ASN A 1 97 ? 12.812 8.098 -42.804 1.00 61.34 97 ASN A N 1
ATOM 659 C CA . ASN A 1 97 ? 14.036 7.848 -42.064 1.00 61.34 97 ASN A CA 1
ATOM 660 C C . ASN A 1 97 ? 13.632 7.210 -40.728 1.00 61.34 97 ASN A C 1
ATOM 662 O O . ASN A 1 97 ? 13.266 7.911 -39.786 1.00 61.34 97 ASN A O 1
ATOM 666 N N . MET A 1 98 ? 13.577 5.876 -40.681 1.00 57.62 98 MET A N 1
ATOM 667 C CA . MET A 1 98 ? 13.281 5.127 -39.470 1.00 57.62 98 MET A CA 1
ATOM 668 C C . MET A 1 98 ? 14.529 5.205 -38.610 1.00 57.62 98 MET A C 1
ATOM 670 O O . MET A 1 98 ? 15.363 4.300 -38.600 1.00 57.62 98 MET A O 1
ATOM 674 N N . THR A 1 99 ? 14.671 6.336 -37.922 1.00 63.44 99 THR A N 1
ATOM 675 C CA . THR A 1 99 ? 15.652 6.535 -36.870 1.00 63.44 99 THR A CA 1
ATOM 676 C C . THR A 1 99 ? 15.392 5.454 -35.837 1.00 63.44 99 THR A C 1
ATOM 678 O O . THR A 1 99 ? 14.519 5.573 -34.979 1.00 63.44 99 THR A O 1
ATOM 681 N N . THR A 1 100 ? 16.111 4.345 -35.973 1.00 63.28 100 THR A N 1
ATOM 682 C CA . THR A 1 100 ? 16.114 3.272 -34.996 1.00 63.28 100 THR A CA 1
ATOM 683 C C . THR A 1 100 ? 16.658 3.903 -33.730 1.00 63.28 100 THR A C 1
ATOM 685 O O . THR A 1 100 ? 17.849 4.197 -33.639 1.00 63.28 100 THR A O 1
ATOM 688 N N . MET A 1 101 ? 15.770 4.208 -32.783 1.00 65.88 101 MET A N 1
ATOM 689 C CA . MET A 1 101 ? 16.169 4.682 -31.469 1.00 65.88 101 MET A CA 1
ATOM 690 C C . MET A 1 101 ? 16.945 3.546 -30.809 1.00 65.88 101 MET A C 1
ATOM 692 O O . MET A 1 101 ? 16.363 2.633 -30.225 1.00 65.88 101 MET A O 1
ATOM 696 N N . MET A 1 102 ? 18.270 3.573 -30.947 1.00 71.25 102 MET A N 1
ATOM 697 C CA . MET A 1 102 ? 19.152 2.695 -30.199 1.00 71.25 102 MET A CA 1
ATOM 698 C C . MET A 1 102 ? 19.058 3.100 -28.732 1.00 71.25 102 MET A C 1
ATOM 700 O O . MET A 1 102 ? 19.727 4.024 -28.272 1.00 71.25 102 MET A O 1
ATOM 704 N N . VAL A 1 103 ? 18.174 2.437 -27.990 1.00 76.94 103 VAL A N 1
ATOM 705 C CA . VAL A 1 103 ? 18.119 2.601 -26.542 1.00 76.94 103 VAL A CA 1
ATOM 706 C C . VAL A 1 103 ? 19.393 1.992 -25.972 1.00 76.94 103 VAL A C 1
ATOM 708 O O . VAL A 1 103 ? 19.661 0.803 -26.149 1.00 76.94 103 VAL A O 1
ATOM 711 N N . SER A 1 104 ? 20.196 2.805 -25.289 1.00 89.44 104 SER A N 1
ATOM 712 C CA . SER A 1 104 ? 21.421 2.311 -24.671 1.00 89.44 104 SER A CA 1
ATOM 713 C C . SER A 1 104 ? 21.094 1.316 -23.552 1.00 89.44 104 SER A C 1
ATOM 715 O O . SER A 1 104 ? 20.184 1.522 -22.742 1.00 89.44 104 SER A O 1
ATOM 717 N N . VAL A 1 105 ? 21.875 0.235 -23.462 1.00 90.62 105 VAL A N 1
ATOM 718 C CA . VAL A 1 105 ? 21.760 -0.760 -22.378 1.00 90.62 105 VAL A CA 1
ATOM 719 C C . VAL A 1 105 ? 21.903 -0.093 -21.004 1.00 90.62 105 VAL A C 1
ATOM 721 O O . VAL A 1 105 ? 21.200 -0.444 -20.054 1.00 90.62 105 VAL A O 1
ATOM 724 N N . ALA A 1 106 ? 22.774 0.916 -20.906 1.00 90.81 106 ALA A N 1
ATOM 725 C CA . ALA A 1 106 ? 22.942 1.725 -19.704 1.00 90.81 106 ALA A CA 1
ATOM 726 C C . ALA A 1 106 ? 21.647 2.464 -19.317 1.00 90.81 106 ALA A C 1
ATOM 728 O O . ALA A 1 106 ? 21.264 2.445 -18.145 1.00 90.81 106 ALA A O 1
ATOM 729 N N . GLY A 1 107 ? 20.936 3.041 -20.293 1.00 90.19 107 GLY A N 1
ATOM 730 C CA . GLY A 1 107 ? 19.653 3.713 -20.078 1.00 90.19 107 GLY A CA 1
ATOM 731 C C . GLY A 1 107 ? 18.577 2.766 -19.545 1.00 90.19 107 GLY A C 1
ATOM 732 O O . GLY A 1 107 ? 17.930 3.071 -18.540 1.00 90.19 107 GLY A O 1
ATOM 733 N N . LEU A 1 108 ? 18.452 1.573 -20.137 1.00 89.75 108 LEU A N 1
ATOM 734 C CA . LEU A 1 108 ? 17.513 0.545 -19.665 1.00 89.75 108 LEU A CA 1
ATOM 735 C C . LEU A 1 108 ? 17.811 0.108 -18.224 1.00 89.75 108 LEU A C 1
ATOM 737 O O . LEU A 1 108 ? 16.897 -0.060 -17.413 1.00 89.75 108 LEU A O 1
ATOM 741 N N . ARG A 1 109 ? 19.094 -0.048 -17.877 1.00 93.88 109 ARG A N 1
ATOM 742 C CA . ARG A 1 109 ? 19.520 -0.431 -16.524 1.00 93.88 109 ARG A CA 1
ATOM 743 C C . ARG A 1 109 ? 19.212 0.657 -15.496 1.00 93.88 109 ARG A C 1
ATOM 745 O O . ARG A 1 109 ? 18.716 0.344 -14.412 1.00 93.88 109 ARG A O 1
ATOM 752 N N . ALA A 1 110 ? 19.473 1.918 -15.837 1.00 94.81 110 ALA A N 1
ATOM 753 C CA . ALA A 1 110 ? 19.174 3.060 -14.978 1.00 94.81 110 ALA A CA 1
ATOM 754 C C . ALA A 1 110 ? 17.663 3.194 -14.723 1.00 94.81 110 ALA A C 1
ATOM 756 O O . ALA A 1 110 ? 17.235 3.389 -13.583 1.00 94.81 110 ALA A O 1
ATOM 757 N N . GLU A 1 111 ? 16.840 3.012 -15.759 1.00 93.25 111 GLU A N 1
ATOM 758 C CA . GLU A 1 111 ? 15.384 3.008 -15.620 1.00 93.25 111 GLU A CA 1
ATOM 759 C C . GLU A 1 111 ? 14.899 1.864 -14.719 1.00 93.25 111 GLU A C 1
ATOM 761 O O . GLU A 1 111 ? 14.080 2.089 -13.823 1.00 93.25 111 GLU A O 1
ATOM 766 N N . ALA A 1 112 ? 15.423 0.649 -14.911 1.00 93.62 112 ALA A N 1
ATOM 767 C CA . ALA A 1 112 ? 15.077 -0.501 -14.080 1.00 93.62 112 ALA A CA 1
ATOM 768 C C . ALA A 1 112 ? 15.414 -0.264 -12.597 1.00 93.62 112 ALA A C 1
ATOM 770 O O . ALA A 1 112 ? 14.630 -0.620 -11.715 1.00 93.62 112 ALA A O 1
ATOM 771 N N . TRP A 1 113 ? 16.551 0.377 -12.313 1.00 97.12 113 TRP A N 1
ATOM 772 C CA . TRP A 1 113 ? 16.950 0.721 -10.949 1.00 97.12 113 TRP A CA 1
ATOM 773 C C . TRP A 1 113 ? 16.052 1.793 -10.323 1.00 97.12 113 TRP A C 1
ATOM 775 O O . TRP A 1 113 ? 15.624 1.641 -9.178 1.00 97.12 113 TRP A O 1
ATOM 785 N N . ARG A 1 114 ? 15.691 2.837 -11.083 1.00 96.31 114 ARG A N 1
ATOM 786 C CA . ARG A 1 114 ? 14.740 3.866 -10.632 1.00 96.31 114 ARG A CA 1
ATOM 787 C C . ARG A 1 114 ? 13.385 3.255 -10.279 1.00 96.31 114 ARG A C 1
ATOM 789 O O . ARG A 1 114 ? 12.869 3.510 -9.196 1.00 96.31 114 ARG A O 1
ATOM 796 N N . LYS A 1 115 ? 12.833 2.409 -11.155 1.00 95.75 115 LYS A N 1
ATOM 797 C CA . LYS A 1 115 ? 11.560 1.713 -10.906 1.00 95.75 115 LYS A CA 1
ATOM 798 C C . LYS A 1 115 ? 11.620 0.856 -9.643 1.00 95.75 115 LYS A C 1
ATOM 800 O O . LYS A 1 115 ? 10.714 0.918 -8.822 1.00 95.75 115 LYS A O 1
ATOM 805 N N . ARG A 1 116 ? 12.723 0.128 -9.443 1.00 96.81 116 ARG A N 1
ATOM 806 C CA . ARG A 1 116 ? 12.942 -0.687 -8.242 1.00 96.81 116 ARG A CA 1
ATOM 807 C C . ARG A 1 116 ? 12.952 0.153 -6.960 1.00 96.81 116 ARG A C 1
ATOM 809 O O . ARG A 1 116 ? 12.326 -0.247 -5.987 1.00 96.81 116 ARG A O 1
ATOM 816 N N . LYS A 1 117 ? 13.618 1.313 -6.959 1.00 98.19 117 LYS A N 1
ATOM 817 C CA . LYS A 1 117 ? 13.606 2.239 -5.812 1.00 98.19 117 LYS A CA 1
ATOM 818 C C . LYS A 1 117 ? 12.203 2.733 -5.480 1.00 98.19 117 LYS A C 1
ATOM 820 O O . LYS A 1 117 ? 11.812 2.694 -4.321 1.00 98.19 117 LYS A O 1
ATOM 825 N N . ILE A 1 118 ? 11.459 3.165 -6.498 1.00 97.81 118 ILE A N 1
ATOM 826 C CA . ILE A 1 118 ? 10.083 3.640 -6.322 1.00 97.81 118 ILE A CA 1
ATOM 827 C C . ILE A 1 118 ? 9.210 2.506 -5.769 1.00 97.81 118 ILE A C 1
ATOM 829 O O . ILE A 1 118 ? 8.461 2.727 -4.826 1.00 97.81 118 ILE A O 1
ATOM 833 N N . TRP A 1 119 ? 9.360 1.286 -6.292 1.00 97.56 119 TRP A N 1
ATOM 834 C CA . TRP A 1 119 ? 8.604 0.123 -5.828 1.00 97.56 119 TRP A CA 1
ATOM 835 C C . TRP A 1 119 ? 8.877 -0.206 -4.354 1.00 97.56 119 TRP A C 1
ATOM 837 O O . TRP A 1 119 ? 7.930 -0.394 -3.599 1.00 97.56 119 TRP A O 1
ATOM 847 N N . TYR A 1 120 ? 10.144 -0.210 -3.919 1.00 98.25 120 TYR A N 1
ATOM 848 C CA . TYR A 1 120 ? 10.479 -0.414 -2.502 1.00 98.25 120 TYR A CA 1
ATOM 849 C C . TYR A 1 120 ? 9.971 0.720 -1.606 1.00 98.25 120 TYR A C 1
ATOM 851 O O . TYR A 1 120 ? 9.518 0.456 -0.497 1.00 98.25 120 TYR A O 1
ATOM 859 N N . GLY A 1 121 ? 10.029 1.970 -2.077 1.00 98.31 121 GLY A N 1
ATOM 860 C CA . GLY A 1 121 ? 9.491 3.113 -1.339 1.00 98.31 121 GLY A CA 1
ATOM 861 C C . GLY A 1 121 ? 7.978 3.013 -1.136 1.00 98.31 121 GLY A C 1
ATOM 862 O O . GLY A 1 121 ? 7.496 3.211 -0.026 1.00 98.31 121 GLY A O 1
ATOM 863 N N . LEU A 1 122 ? 7.240 2.641 -2.186 1.00 97.50 122 LEU A N 1
ATOM 864 C CA . LEU A 1 122 ? 5.795 2.400 -2.123 1.00 97.50 122 LEU A CA 1
ATOM 865 C C . LEU A 1 122 ? 5.443 1.231 -1.203 1.00 97.50 122 LEU A C 1
ATOM 867 O O . LEU A 1 122 ? 4.526 1.370 -0.403 1.00 97.50 122 LEU A O 1
ATOM 871 N N . ALA A 1 123 ? 6.184 0.124 -1.285 1.00 97.38 123 ALA A N 1
ATOM 872 C CA . ALA A 1 123 ? 6.001 -1.029 -0.407 1.00 97.38 123 ALA A CA 1
ATOM 873 C C . ALA A 1 123 ? 6.172 -0.630 1.067 1.00 97.38 123 ALA A C 1
ATOM 875 O O . ALA A 1 123 ? 5.283 -0.846 1.887 1.00 97.38 123 ALA A O 1
ATOM 876 N N . LEU A 1 124 ? 7.279 0.042 1.402 1.00 98.25 124 LEU A N 1
ATOM 877 C CA . LEU A 1 124 ? 7.536 0.506 2.766 1.00 98.25 124 LEU A CA 1
ATOM 878 C C . LEU A 1 124 ? 6.442 1.459 3.270 1.00 98.25 124 LEU A C 1
ATOM 880 O O . LEU A 1 124 ? 5.999 1.333 4.413 1.00 98.25 124 LEU A O 1
ATOM 884 N N . ALA A 1 125 ? 5.991 2.387 2.421 1.00 98.06 125 ALA A N 1
ATOM 885 C CA . ALA A 1 125 ? 4.908 3.305 2.753 1.00 98.06 125 ALA A CA 1
ATOM 886 C C . ALA A 1 125 ? 3.582 2.561 2.983 1.00 98.06 125 ALA A C 1
ATOM 888 O O . ALA A 1 125 ? 2.911 2.819 3.979 1.00 98.06 125 ALA A O 1
ATOM 889 N N . GLY A 1 126 ? 3.233 1.609 2.113 1.00 97.62 126 GLY A N 1
ATOM 890 C CA . GLY A 1 126 ? 2.006 0.818 2.223 1.00 97.62 126 GLY A CA 1
ATOM 891 C C . GLY A 1 126 ? 1.974 -0.057 3.471 1.00 97.62 126 GLY A C 1
ATOM 892 O O . GLY A 1 126 ? 0.994 -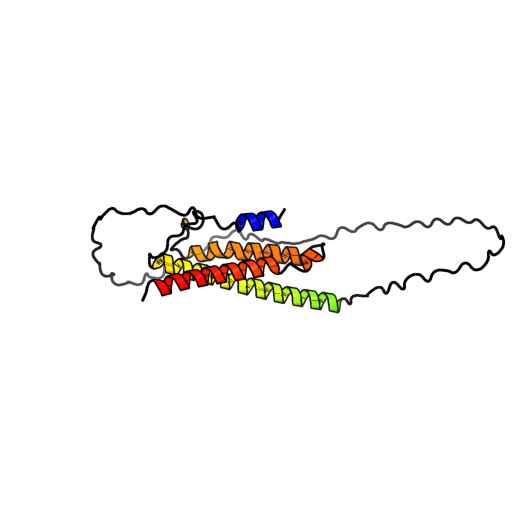0.037 4.209 1.00 97.62 126 GLY A O 1
ATOM 893 N N . HIS A 1 127 ? 3.071 -0.750 3.772 1.00 97.88 127 HIS A N 1
ATOM 894 C CA . HIS A 1 127 ? 3.199 -1.550 4.991 1.00 97.88 127 HIS A CA 1
ATOM 895 C C . HIS A 1 127 ? 3.147 -0.697 6.269 1.00 97.88 127 HIS A C 1
ATOM 897 O O . HIS A 1 127 ? 2.534 -1.105 7.258 1.00 97.88 127 HIS A O 1
ATOM 903 N N . SER A 1 128 ? 3.752 0.496 6.250 1.00 97.75 128 SER A N 1
ATOM 904 C CA . SER A 1 128 ? 3.681 1.445 7.370 1.00 97.75 128 SER A CA 1
ATOM 905 C C . SER A 1 128 ? 2.262 1.975 7.576 1.00 97.75 128 SER A C 1
ATOM 907 O O . SER A 1 128 ? 1.777 2.000 8.704 1.00 97.75 128 SER A O 1
ATOM 909 N N . ALA A 1 129 ? 1.576 2.354 6.494 1.00 97.44 129 ALA A N 1
ATOM 910 C CA . ALA A 1 129 ? 0.200 2.840 6.541 1.00 97.44 129 ALA A CA 1
ATOM 911 C C . ALA A 1 129 ? -0.771 1.770 7.054 1.00 97.44 129 ALA A C 1
ATOM 913 O O . ALA A 1 129 ? -1.610 2.057 7.900 1.00 97.44 129 ALA A O 1
ATOM 914 N N . ALA A 1 130 ? -0.620 0.529 6.592 1.00 95.69 130 ALA A N 1
ATOM 915 C CA . ALA A 1 130 ? -1.421 -0.600 7.048 1.00 95.69 130 ALA A CA 1
ATOM 916 C C . ALA A 1 130 ? -1.149 -0.941 8.526 1.00 95.69 130 ALA A C 1
ATOM 918 O O . ALA A 1 130 ? -2.072 -1.223 9.285 1.00 95.69 130 ALA A O 1
ATOM 919 N N . GLY A 1 131 ? 0.111 -0.855 8.968 1.00 96.06 131 GLY A N 1
ATOM 920 C CA . GLY A 1 131 ? 0.463 -0.993 10.383 1.00 96.06 131 GLY A CA 1
ATOM 921 C C . GLY A 1 131 ? -0.140 0.109 11.259 1.00 96.06 131 GLY A C 1
ATOM 922 O O . GLY A 1 131 ? -0.630 -0.179 12.348 1.00 96.06 131 GLY A O 1
ATOM 923 N N . PHE A 1 132 ? -0.146 1.353 10.776 1.00 96.38 132 PHE A N 1
ATOM 924 C CA . PHE A 1 132 ? -0.786 2.483 11.449 1.00 96.38 132 PHE A CA 1
ATOM 925 C C . PHE A 1 132 ? -2.307 2.298 11.567 1.00 96.38 132 PHE A C 1
ATOM 927 O O . PHE A 1 132 ? -2.860 2.436 12.656 1.00 96.38 132 PHE A O 1
ATOM 934 N N . ASP A 1 133 ? -2.971 1.910 10.481 1.00 94.00 133 ASP A N 1
ATOM 935 C CA . ASP A 1 133 ? -4.398 1.581 10.467 1.00 94.00 133 ASP A CA 1
ATOM 936 C C . ASP A 1 133 ? -4.745 0.465 11.473 1.00 94.00 133 ASP A C 1
ATOM 938 O O . ASP A 1 133 ? -5.607 0.638 12.337 1.00 94.00 133 ASP A O 1
ATOM 942 N N . ALA A 1 134 ? -3.985 -0.638 11.464 1.00 94.00 134 ALA A N 1
ATOM 943 C CA . ALA A 1 134 ? -4.146 -1.729 12.426 1.00 94.00 134 ALA A CA 1
ATOM 944 C C . ALA A 1 134 ? -3.923 -1.277 13.877 1.00 94.00 134 ALA A C 1
ATOM 946 O O . ALA A 1 134 ? -4.674 -1.669 14.770 1.00 94.00 134 ALA A O 1
ATOM 947 N N . TRP A 1 135 ? -2.905 -0.446 14.122 1.00 94.94 135 TRP A N 1
ATOM 948 C CA . TRP A 1 135 ? -2.613 0.085 15.452 1.00 94.94 135 TRP A CA 1
ATOM 949 C C . TRP A 1 135 ? -3.764 0.949 15.979 1.00 94.94 135 TRP A C 1
ATOM 951 O O . TRP A 1 135 ? -4.223 0.720 17.098 1.00 94.94 135 TRP A O 1
ATOM 961 N N . THR A 1 136 ? -4.267 1.891 15.171 1.00 93.50 136 THR A N 1
ATOM 962 C CA . THR A 1 136 ? -5.402 2.748 15.564 1.00 93.50 136 THR A CA 1
ATOM 963 C C . THR A 1 136 ? -6.669 1.929 15.817 1.00 93.50 136 THR A C 1
ATOM 965 O O . THR A 1 136 ? -7.339 2.138 16.824 1.00 93.50 136 THR A O 1
ATOM 968 N N . THR A 1 137 ? -6.948 0.929 14.976 1.00 91.50 137 THR A N 1
ATOM 969 C CA . THR A 1 137 ? -8.087 0.013 15.146 1.00 91.50 137 THR A CA 1
ATOM 970 C C . THR A 1 137 ? -7.969 -0.786 16.443 1.00 91.50 137 THR A C 1
ATOM 972 O O . THR A 1 137 ? -8.900 -0.839 17.247 1.00 91.50 137 THR A O 1
ATOM 975 N N . ASN A 1 138 ? -6.801 -1.381 16.698 1.00 91.56 138 ASN A N 1
ATOM 976 C CA . ASN A 1 138 ? -6.566 -2.15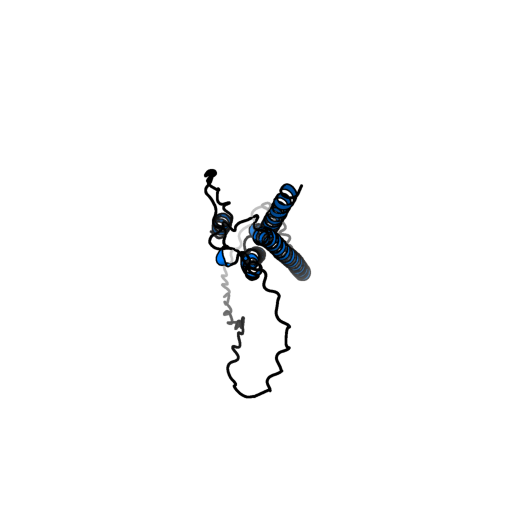3 17.913 1.00 91.56 138 ASN A CA 1
ATOM 977 C C . ASN A 1 138 ? -6.653 -1.281 19.173 1.00 91.56 138 ASN A C 1
ATOM 979 O O . ASN A 1 138 ? -7.119 -1.754 20.206 1.00 91.56 138 ASN A O 1
ATOM 983 N N . HIS A 1 139 ? -6.240 -0.014 19.095 1.00 91.75 139 HIS A N 1
ATOM 984 C CA . HIS A 1 139 ? -6.382 0.940 20.193 1.00 91.75 139 HIS A CA 1
ATOM 985 C C . HIS A 1 139 ? -7.859 1.229 20.524 1.00 91.75 139 HIS A C 1
ATOM 987 O O . HIS A 1 139 ? -8.255 1.167 21.689 1.00 91.75 139 HIS A O 1
ATOM 993 N N . GLU A 1 140 ? -8.698 1.464 19.513 1.00 90.81 140 GLU A N 1
ATOM 994 C CA . GLU A 1 140 ? -10.140 1.695 19.702 1.00 90.81 140 GLU A CA 1
ATOM 995 C C . GLU A 1 140 ? -10.882 0.448 20.218 1.00 90.81 140 GLU A C 1
ATOM 997 O O . GLU A 1 140 ? -11.785 0.545 21.053 1.00 90.81 140 GLU A O 1
ATOM 1002 N N . ILE A 1 141 ? -10.470 -0.748 19.785 1.00 90.75 141 ILE A N 1
ATOM 1003 C CA . ILE A 1 141 ? -11.012 -2.013 20.305 1.00 90.75 141 ILE A CA 1
ATOM 1004 C C . ILE A 1 141 ? -10.576 -2.233 21.760 1.00 90.75 141 ILE A C 1
ATOM 1006 O O . ILE A 1 141 ? -11.399 -2.583 22.604 1.00 90.75 141 ILE A O 1
ATOM 1010 N N . ALA A 1 142 ? -9.298 -2.004 22.080 1.00 90.38 142 ALA A N 1
ATOM 1011 C CA . ALA A 1 142 ? -8.760 -2.204 23.426 1.00 90.38 142 ALA A CA 1
ATOM 1012 C C . ALA A 1 142 ? -9.379 -1.254 24.465 1.00 90.38 142 ALA A C 1
ATOM 1014 O O . ALA A 1 142 ? -9.506 -1.616 25.632 1.00 90.38 142 ALA A O 1
ATOM 1015 N N . THR A 1 143 ? -9.796 -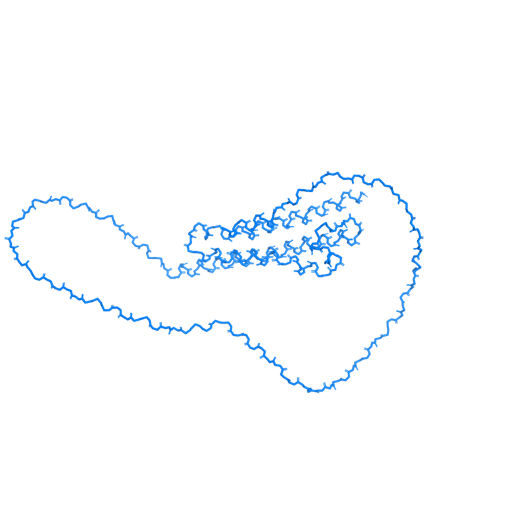0.058 24.046 1.00 89.75 143 THR A N 1
ATOM 1016 C CA . THR A 1 143 ? -10.513 0.903 24.901 1.00 89.75 143 THR A CA 1
ATOM 1017 C C . THR A 1 143 ? -12.018 0.621 25.005 1.00 89.75 143 THR A C 1
ATOM 1019 O O . THR A 1 143 ? -12.718 1.318 25.737 1.00 89.75 143 THR A O 1
ATOM 1022 N N . GLY A 1 144 ? -12.527 -0.403 24.308 1.00 88.38 144 GLY A N 1
ATOM 1023 C CA . GLY A 1 144 ? -13.939 -0.798 24.323 1.00 88.38 144 GLY A CA 1
ATOM 1024 C C . GLY A 1 144 ? -14.865 0.143 23.547 1.00 88.38 144 GLY A C 1
ATOM 1025 O O . GLY A 1 144 ? -16.080 0.080 23.729 1.00 88.38 144 GLY A O 1
ATOM 1026 N N . ARG A 1 145 ? -14.309 1.024 22.706 1.00 84.56 145 ARG A N 1
ATOM 1027 C CA . ARG A 1 145 ? -15.050 2.065 21.973 1.00 84.56 145 ARG A CA 1
ATOM 1028 C C . ARG A 1 145 ? -15.490 1.623 20.588 1.00 84.56 145 ARG A C 1
ATOM 1030 O O . ARG A 1 145 ? -16.523 2.074 20.101 1.00 84.56 145 ARG A O 1
ATOM 1037 N N . ALA A 1 146 ? -14.735 0.716 19.977 1.00 88.25 146 ALA A N 1
ATOM 1038 C CA . ALA A 1 146 ? -15.060 0.128 18.689 1.00 88.25 146 ALA A CA 1
ATOM 1039 C C . ALA A 1 146 ? -15.199 -1.392 18.783 1.00 88.25 146 ALA A C 1
ATOM 1041 O O . ALA A 1 146 ? -14.681 -2.050 19.689 1.00 88.25 146 ALA A O 1
ATOM 1042 N N . ARG A 1 147 ? -15.893 -1.963 17.798 1.00 88.81 147 ARG A N 1
ATOM 1043 C CA . ARG A 1 147 ? -15.991 -3.406 17.602 1.00 88.81 147 ARG A CA 1
ATOM 1044 C C . ARG A 1 147 ? -15.671 -3.727 16.154 1.00 88.81 147 ARG A C 1
ATOM 1046 O O . ARG A 1 147 ? -16.225 -3.098 15.260 1.00 88.81 147 ARG A O 1
ATOM 1053 N N . GLU A 1 148 ? -14.826 -4.731 15.948 1.00 87.12 148 GLU A N 1
ATOM 1054 C CA . GLU A 1 148 ? -14.526 -5.245 14.613 1.00 87.12 148 GLU A CA 1
ATOM 1055 C C . GLU A 1 148 ? -15.810 -5.775 13.961 1.00 87.12 148 GLU A C 1
ATOM 1057 O O . GLU A 1 148 ? -16.458 -6.688 14.493 1.00 87.12 148 GLU A O 1
ATOM 1062 N N . LEU A 1 149 ? -16.198 -5.153 12.847 1.00 88.25 149 LEU A N 1
ATOM 1063 C CA . LEU A 1 149 ? -17.406 -5.504 12.102 1.00 88.25 149 LEU A CA 1
ATOM 1064 C C . LEU A 1 149 ? -17.118 -6.560 11.038 1.00 88.25 149 LEU A C 1
ATOM 1066 O O . LEU A 1 149 ? -18.032 -7.305 10.686 1.00 88.25 149 LEU A O 1
ATOM 1070 N N . ASP A 1 150 ? -15.875 -6.659 10.556 1.00 84.81 150 ASP A N 1
ATOM 1071 C CA . ASP A 1 150 ? -15.498 -7.665 9.571 1.00 84.81 150 ASP A CA 1
ATOM 1072 C C . ASP A 1 150 ? -15.408 -9.054 10.238 1.00 84.81 150 ASP A C 1
ATOM 1074 O O . ASP A 1 150 ? -14.547 -9.282 11.099 1.00 84.81 150 ASP A O 1
ATOM 1078 N N . PRO A 1 151 ? -16.263 -10.024 9.851 1.00 88.62 151 PRO A N 1
ATOM 1079 C CA . PRO A 1 151 ? -16.218 -11.377 10.396 1.00 88.62 151 PRO A CA 1
ATOM 1080 C C . PRO A 1 151 ? -14.859 -12.064 10.209 1.00 88.62 151 PRO A C 1
ATOM 1082 O O . PRO A 1 151 ? -14.498 -12.905 11.033 1.00 88.62 151 PRO A O 1
ATOM 1085 N N . LEU A 1 152 ? -14.112 -11.717 9.154 1.00 89.06 152 LEU A N 1
ATOM 1086 C CA . LEU A 1 152 ? -12.800 -12.295 8.855 1.00 89.06 152 LEU A CA 1
ATOM 1087 C C . LEU A 1 152 ? -11.699 -11.739 9.761 1.00 89.06 152 LEU A C 1
ATOM 1089 O O . LEU A 1 152 ? -10.777 -12.474 10.114 1.00 89.06 152 LEU A O 1
ATOM 1093 N N . MET A 1 153 ? -11.808 -10.473 10.170 1.00 89.50 153 MET A N 1
ATOM 1094 C CA . MET A 1 153 ? -10.842 -9.825 11.065 1.00 89.50 153 MET A CA 1
ATOM 1095 C C . MET A 1 153 ? -11.188 -10.005 12.542 1.00 89.50 153 MET A C 1
ATOM 1097 O O . MET A 1 153 ? -10.307 -9.976 13.402 1.00 89.50 153 MET A O 1
ATOM 1101 N N . ARG A 1 154 ? -12.455 -10.291 12.851 1.00 89.88 154 ARG A N 1
ATOM 1102 C CA . ARG A 1 154 ? -12.949 -10.533 14.208 1.00 89.88 154 ARG A CA 1
ATOM 1103 C C . ARG A 1 154 ? -12.155 -11.555 15.043 1.00 89.88 154 ARG A C 1
ATOM 1105 O O . ARG A 1 154 ? -11.985 -11.278 16.227 1.00 89.88 154 ARG A O 1
ATOM 1112 N N . PRO A 1 155 ? -11.654 -12.698 14.526 1.00 92.00 155 PRO A N 1
ATOM 1113 C CA . PRO A 1 155 ? -10.821 -13.604 15.327 1.00 92.00 155 PRO A CA 1
ATOM 1114 C C . PRO A 1 155 ? -9.443 -13.025 15.686 1.00 92.00 155 PRO A C 1
ATOM 1116 O O . PRO A 1 155 ? -8.797 -13.524 16.603 1.00 92.00 155 PRO A O 1
ATOM 1119 N N . PHE A 1 156 ? -8.988 -11.989 14.978 1.00 92.69 156 PHE A N 1
ATOM 1120 C CA . PHE A 1 156 ? -7.704 -11.331 15.222 1.00 92.69 156 PHE A CA 1
ATOM 1121 C C . PHE A 1 156 ? -7.841 -10.037 16.033 1.00 92.69 156 PHE A C 1
ATOM 1123 O O . PHE A 1 156 ? -6.840 -9.540 16.549 1.00 92.69 156 PHE A O 1
ATOM 1130 N N . ALA A 1 157 ? -9.059 -9.507 16.160 1.00 89.38 157 ALA A N 1
ATOM 1131 C CA . ALA A 1 157 ? -9.370 -8.306 16.922 1.00 89.38 157 ALA A CA 1
ATOM 1132 C C . ALA A 1 157 ? -8.936 -8.433 18.394 1.00 89.38 157 ALA A C 1
ATOM 1134 O O . ALA A 1 157 ? -9.250 -9.416 19.065 1.00 89.38 157 ALA A O 1
ATOM 1135 N N . GLY A 1 158 ? -8.217 -7.428 18.902 1.00 85.56 158 GLY A N 1
ATOM 1136 C CA . GLY A 1 158 ? -7.712 -7.408 20.280 1.00 85.56 158 GLY A CA 1
ATOM 1137 C C . GLY A 1 158 ? -6.476 -8.284 20.534 1.00 85.56 158 GLY A C 1
ATOM 1138 O O . GLY A 1 158 ? -6.047 -8.403 21.680 1.00 85.56 158 GLY A O 1
ATOM 1139 N N . ASN A 1 159 ? -5.883 -8.889 19.497 1.00 90.38 159 ASN A N 1
ATOM 1140 C CA . ASN A 1 159 ? -4.648 -9.673 19.586 1.00 90.38 159 ASN A CA 1
ATOM 1141 C C . ASN A 1 159 ? -3.576 -9.115 18.629 1.00 90.38 159 ASN A C 1
ATOM 1143 O O . ASN A 1 159 ? -3.881 -8.544 17.585 1.00 90.38 159 ASN A O 1
ATOM 1147 N N . ALA A 1 160 ? -2.295 -9.332 18.941 1.00 90.94 160 ALA A N 1
ATOM 1148 C CA . ALA A 1 160 ? -1.155 -8.966 18.098 1.00 90.94 160 ALA A CA 1
ATOM 1149 C C . ALA A 1 160 ? -1.187 -9.614 16.697 1.00 90.94 160 ALA A C 1
ATOM 1151 O O . ALA A 1 160 ? -0.525 -9.141 15.774 1.00 90.94 160 ALA A O 1
ATOM 1152 N N . SER A 1 161 ? -1.984 -10.665 16.498 1.00 92.38 161 SER A N 1
ATOM 1153 C CA . SER A 1 161 ? -2.217 -11.261 15.180 1.00 92.38 161 SER A CA 1
ATOM 1154 C C . SER A 1 161 ? -2.865 -10.305 14.171 1.00 92.38 161 SER A C 1
ATOM 1156 O O . SER A 1 161 ? -2.681 -10.512 12.972 1.00 92.38 161 SER A O 1
ATOM 1158 N N . ILE A 1 162 ? -3.569 -9.254 14.621 1.00 91.06 162 ILE A N 1
ATOM 1159 C CA . ILE A 1 162 ? -4.177 -8.258 13.723 1.00 91.06 162 ILE A CA 1
ATOM 1160 C C . ILE A 1 162 ? -3.132 -7.611 12.812 1.00 91.06 162 ILE A C 1
ATOM 1162 O O . ILE A 1 162 ? -3.371 -7.447 11.622 1.00 91.06 162 ILE A O 1
ATOM 1166 N N . TYR A 1 163 ? -1.924 -7.360 13.325 1.00 92.31 163 TYR A N 1
ATOM 1167 C CA . TYR A 1 163 ? -0.843 -6.778 12.535 1.00 92.31 163 TYR A CA 1
ATOM 1168 C C . TYR A 1 163 ? -0.434 -7.691 11.384 1.00 92.31 163 TYR A C 1
ATOM 1170 O O . TYR A 1 163 ? -0.223 -7.211 10.278 1.00 92.31 163 TYR A O 1
ATOM 1178 N N . ILE A 1 164 ? -0.359 -9.004 11.615 1.00 94.81 164 ILE A N 1
ATOM 1179 C CA . ILE A 1 164 ? 0.001 -9.968 10.569 1.00 94.81 164 ILE A CA 1
ATOM 1180 C C . ILE A 1 164 ? -1.111 -10.048 9.523 1.00 94.81 164 ILE A C 1
ATOM 1182 O O . ILE A 1 164 ? -0.823 -9.994 8.326 1.00 94.81 164 ILE A O 1
ATOM 1186 N N . ALA A 1 165 ? -2.368 -10.133 9.967 1.00 92.69 165 ALA A N 1
ATOM 1187 C CA . ALA A 1 165 ? -3.524 -10.177 9.078 1.00 92.69 165 ALA A CA 1
ATOM 1188 C C . ALA A 1 165 ? -3.577 -8.937 8.168 1.00 92.69 165 ALA A C 1
ATOM 1190 O O . ALA A 1 165 ? -3.720 -9.063 6.951 1.00 92.69 165 ALA A O 1
ATOM 1191 N N . THR A 1 166 ? -3.337 -7.748 8.724 1.00 92.12 166 THR A N 1
ATOM 1192 C CA . THR A 1 166 ? -3.358 -6.494 7.966 1.00 92.12 166 THR A CA 1
ATOM 1193 C C . THR A 1 166 ? -2.218 -6.383 6.945 1.00 92.12 166 THR A C 1
ATOM 1195 O O . THR A 1 166 ? -2.395 -5.737 5.913 1.00 92.12 166 THR A O 1
ATOM 1198 N N . GLN A 1 167 ? -1.078 -7.068 7.131 1.00 95.69 167 GLN A N 1
ATOM 1199 C CA . GLN A 1 167 ? 0.004 -7.058 6.130 1.00 95.69 167 GLN A CA 1
ATOM 1200 C C . GLN A 1 167 ? -0.305 -7.863 4.860 1.00 95.69 167 GLN A C 1
ATOM 1202 O O . GLN A 1 167 ? 0.390 -7.701 3.849 1.00 95.69 167 GLN A O 1
ATOM 1207 N N . VAL A 1 168 ? -1.344 -8.702 4.861 1.00 95.38 168 VAL A N 1
ATOM 1208 C CA . VAL A 1 168 ? -1.728 -9.487 3.678 1.00 95.38 168 VAL A CA 1
ATOM 1209 C C . VAL A 1 168 ? -2.145 -8.568 2.527 1.00 95.38 168 VAL A C 1
ATOM 1211 O O . VAL A 1 168 ? -1.714 -8.776 1.391 1.00 95.38 168 VAL A O 1
ATOM 1214 N N . GLY A 1 169 ? -2.913 -7.514 2.819 1.00 94.00 169 GLY A N 1
ATOM 1215 C CA . GLY A 1 169 ? -3.378 -6.541 1.826 1.00 94.00 169 GLY A CA 1
ATOM 1216 C C . GLY A 1 169 ? -2.228 -5.860 1.068 1.00 94.00 169 GLY A C 1
ATOM 1217 O O . GLY A 1 169 ? -2.116 -6.053 -0.148 1.00 94.00 169 GLY A O 1
ATOM 1218 N N . PRO A 1 170 ? -1.330 -5.125 1.754 1.00 95.06 170 PRO A N 1
ATOM 1219 C CA . PRO A 1 170 ? -0.144 -4.524 1.143 1.00 95.06 170 PRO A CA 1
ATOM 1220 C C . PRO A 1 170 ? 0.706 -5.533 0.369 1.00 95.06 170 PRO A C 1
ATOM 1222 O O . PRO A 1 170 ? 1.099 -5.256 -0.759 1.00 95.06 170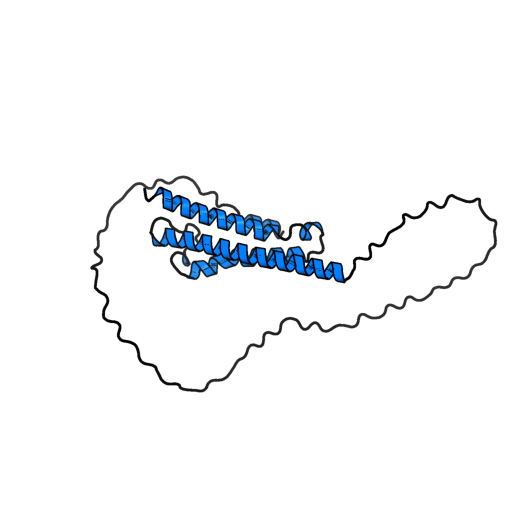 PRO A O 1
ATOM 1225 N N . THR A 1 171 ? 0.897 -6.745 0.901 1.00 97.50 171 THR A N 1
ATOM 1226 C CA . THR A 1 171 ? 1.679 -7.796 0.227 1.00 97.50 171 THR A CA 1
ATOM 1227 C C . THR A 1 171 ? 1.086 -8.180 -1.134 1.00 97.50 171 THR A C 1
ATOM 1229 O O . THR A 1 171 ? 1.810 -8.336 -2.124 1.00 97.50 171 THR A O 1
ATOM 1232 N N . ILE A 1 172 ? -0.242 -8.318 -1.216 1.00 97.44 172 ILE A N 1
ATOM 1233 C CA . ILE A 1 172 ? -0.938 -8.604 -2.477 1.00 97.44 172 ILE A CA 1
ATOM 1234 C C . ILE A 1 172 ? -0.771 -7.432 -3.452 1.00 97.44 172 ILE A C 1
ATOM 1236 O O . ILE A 1 172 ? -0.459 -7.650 -4.627 1.00 97.44 172 ILE A O 1
ATOM 1240 N N . LEU A 1 173 ? -0.936 -6.193 -2.983 1.00 97.00 173 LEU A N 1
ATOM 1241 C CA . LEU A 1 173 ? -0.789 -4.993 -3.813 1.00 97.00 173 LEU A CA 1
ATOM 1242 C C . LEU A 1 173 ? 0.646 -4.821 -4.331 1.00 97.00 173 LEU A C 1
ATOM 1244 O O . LEU A 1 173 ? 0.837 -4.498 -5.505 1.00 97.00 173 LEU A O 1
ATOM 1248 N N . ASP A 1 174 ? 1.647 -5.122 -3.508 1.00 97.38 174 ASP A N 1
ATOM 1249 C CA . ASP A 1 174 ? 3.063 -5.132 -3.870 1.00 97.38 174 ASP A CA 1
ATOM 1250 C C . ASP A 1 174 ? 3.356 -6.152 -4.970 1.00 97.38 174 ASP A C 1
ATOM 1252 O O . ASP A 1 174 ? 4.041 -5.843 -5.956 1.00 97.38 174 ASP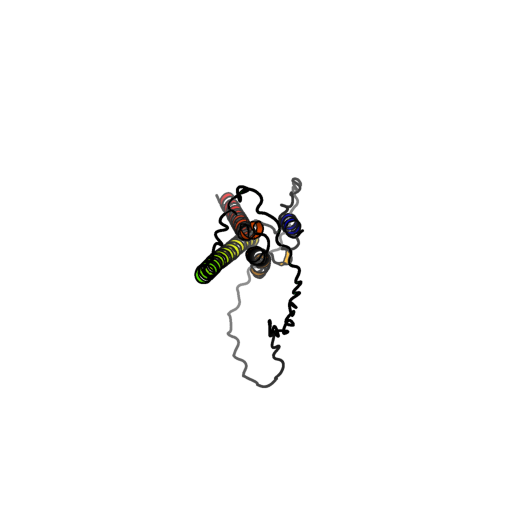 A O 1
ATOM 1256 N N . TYR A 1 175 ? 2.803 -7.361 -4.836 1.00 97.69 175 TYR A N 1
ATOM 1257 C CA . TYR A 1 175 ? 2.913 -8.409 -5.846 1.00 97.69 175 TYR A CA 1
ATOM 1258 C C . TYR A 1 175 ? 2.271 -7.984 -7.173 1.00 97.69 175 TYR A C 1
ATOM 1260 O O . TYR A 1 175 ? 2.885 -8.129 -8.238 1.00 97.69 175 TYR A O 1
ATOM 1268 N N . VAL A 1 176 ? 1.063 -7.415 -7.124 1.00 97.62 176 VAL A N 1
ATOM 1269 C CA . VAL A 1 176 ? 0.358 -6.910 -8.310 1.00 97.62 176 VAL A CA 1
ATOM 1270 C C . VAL A 1 176 ? 1.155 -5.783 -8.969 1.00 97.62 176 VAL A C 1
ATOM 1272 O O . VAL A 1 176 ? 1.420 -5.860 -10.171 1.00 97.62 176 VAL A O 1
ATOM 1275 N N . GLY A 1 177 ? 1.619 -4.796 -8.199 1.00 96.56 177 GLY A N 1
ATOM 1276 C CA . GLY A 1 177 ? 2.433 -3.687 -8.702 1.00 96.56 177 GLY A CA 1
ATOM 1277 C C . GLY A 1 177 ? 3.728 -4.172 -9.357 1.00 96.56 177 GLY A C 1
ATOM 1278 O O . GLY A 1 177 ? 4.063 -3.766 -10.475 1.00 96.56 177 GLY A O 1
ATOM 1279 N N . LYS A 1 178 ? 4.411 -5.146 -8.741 1.00 97.38 178 LYS A N 1
ATOM 1280 C CA . LYS A 1 178 ? 5.616 -5.771 -9.308 1.00 97.38 178 LYS A CA 1
ATOM 1281 C C . LYS A 1 178 ? 5.325 -6.485 -10.626 1.00 97.38 178 LYS A C 1
ATOM 1283 O O . LYS A 1 178 ? 6.098 -6.362 -11.576 1.00 97.38 178 LYS A O 1
ATOM 1288 N N . ARG A 1 179 ? 4.210 -7.215 -10.721 1.00 97.38 179 ARG A N 1
ATOM 1289 C CA . ARG A 1 179 ? 3.806 -7.901 -11.958 1.00 97.38 179 ARG A CA 1
ATOM 1290 C C . ARG A 1 179 ? 3.434 -6.908 -13.061 1.00 97.38 179 ARG A C 1
ATOM 1292 O O . ARG A 1 179 ? 3.804 -7.117 -14.216 1.00 97.38 179 ARG A O 1
ATOM 1299 N N . MET A 1 180 ? 2.752 -5.816 -12.718 1.00 97.38 180 MET A N 1
ATOM 1300 C CA . MET A 1 180 ? 2.401 -4.746 -13.657 1.00 97.38 180 MET A CA 1
ATOM 1301 C C . MET A 1 180 ? 3.643 -4.040 -14.214 1.00 97.38 180 MET A C 1
ATOM 1303 O O . MET A 1 180 ? 3.707 -3.768 -15.414 1.00 97.38 180 MET A O 1
ATOM 1307 N N . MET A 1 181 ? 4.662 -3.828 -13.380 1.00 96.88 181 MET A N 1
ATOM 1308 C CA . MET A 1 181 ? 5.925 -3.190 -13.762 1.00 96.88 181 MET A CA 1
ATOM 1309 C C . MET A 1 181 ? 6.662 -3.927 -14.898 1.00 96.88 181 MET A C 1
ATOM 1311 O O . MET A 1 181 ? 7.295 -3.282 -15.736 1.00 96.88 181 MET A O 1
ATOM 1315 N N . TYR A 1 182 ? 6.539 -5.259 -14.967 1.00 95.75 182 TYR A N 1
ATOM 1316 C CA . TYR A 1 182 ? 7.149 -6.111 -16.002 1.00 95.75 182 TYR A CA 1
ATOM 1317 C C . TYR A 1 182 ? 6.162 -6.587 -17.086 1.00 95.75 182 TYR A C 1
ATOM 1319 O O . TYR A 1 182 ? 6.480 -7.476 -17.874 1.00 95.75 182 TYR A O 1
ATOM 1327 N N . SER A 1 183 ? 4.958 -6.012 -17.153 1.00 97.06 183 SER A N 1
ATOM 1328 C CA . SER A 1 183 ? 3.945 -6.400 -18.140 1.00 97.06 183 SER A CA 1
ATOM 1329 C C . SER A 1 183 ? 4.383 -6.106 -19.581 1.00 97.06 183 SER A C 1
ATOM 1331 O O . SER A 1 183 ? 5.080 -5.125 -19.848 1.00 97.06 183 SER A O 1
ATOM 1333 N N . ARG A 1 184 ? 3.916 -6.911 -20.547 1.00 96.75 184 ARG A N 1
ATOM 1334 C CA . ARG A 1 184 ? 4.136 -6.674 -21.991 1.00 96.75 184 ARG A CA 1
ATOM 1335 C C . ARG A 1 184 ? 3.431 -5.407 -22.487 1.00 96.75 184 ARG A C 1
ATOM 1337 O O . ARG A 1 184 ? 3.933 -4.739 -23.389 1.00 96.75 184 ARG A O 1
ATOM 1344 N N . HIS A 1 185 ? 2.319 -5.034 -21.859 1.00 97.12 185 HIS A N 1
ATOM 1345 C CA . HIS A 1 185 ? 1.493 -3.897 -22.259 1.00 97.12 185 HIS A CA 1
ATOM 1346 C C . HIS A 1 185 ? 2.045 -2.582 -21.697 1.00 97.12 185 HIS A C 1
ATOM 1348 O O . HIS A 1 185 ? 2.225 -2.448 -20.485 1.00 97.12 185 HIS A O 1
ATOM 1354 N N . ALA A 1 186 ? 2.295 -1.603 -22.572 1.00 96.00 186 ALA A N 1
ATOM 1355 C CA . ALA A 1 186 ? 2.913 -0.330 -22.194 1.00 96.00 186 ALA A CA 1
ATOM 1356 C C . ALA A 1 186 ? 2.087 0.453 -21.165 1.00 96.00 186 ALA A C 1
ATOM 1358 O O . ALA A 1 186 ? 2.646 0.906 -20.171 1.00 96.00 186 ALA A O 1
ATOM 1359 N N . TRP A 1 187 ? 0.766 0.527 -21.351 1.00 97.50 187 TRP A N 1
ATOM 1360 C CA . TRP A 1 187 ? -0.130 1.226 -20.429 1.00 97.50 187 TRP A CA 1
ATOM 1361 C C . TRP A 1 187 ? -0.079 0.628 -19.013 1.00 97.50 187 TRP A C 1
ATOM 1363 O O . TRP A 1 187 ? 0.022 1.364 -18.038 1.00 97.50 187 TRP A O 1
ATOM 1373 N N . VAL A 1 188 ? -0.015 -0.705 -18.877 1.00 97.62 188 VAL A N 1
ATOM 1374 C CA . VAL A 1 188 ? 0.097 -1.383 -17.569 1.00 97.62 188 VAL A CA 1
ATOM 1375 C C . VAL A 1 188 ? 1.396 -1.000 -16.855 1.00 97.62 188 VAL A C 1
ATOM 1377 O O . VAL A 1 188 ? 1.397 -0.766 -15.649 1.00 97.62 188 VAL A O 1
ATOM 1380 N N . ARG A 1 189 ? 2.499 -0.880 -17.604 1.00 96.56 189 ARG A N 1
ATOM 1381 C CA . ARG A 1 189 ? 3.795 -0.427 -17.073 1.00 96.56 189 ARG A CA 1
ATOM 1382 C C . ARG A 1 189 ? 3.839 1.064 -16.748 1.00 96.56 189 ARG A C 1
ATOM 1384 O O . ARG A 1 189 ? 4.837 1.503 -16.187 1.00 96.56 189 ARG A O 1
ATOM 1391 N N . GLN A 1 190 ? 2.834 1.850 -17.125 1.00 96.50 190 GLN A N 1
ATOM 1392 C CA . GLN A 1 190 ? 2.725 3.261 -16.742 1.00 96.50 190 GLN A CA 1
ATOM 1393 C C . GLN A 1 190 ? 1.932 3.420 -15.439 1.00 96.50 190 GLN A C 1
ATOM 1395 O O . GLN A 1 190 ? 2.254 4.294 -14.639 1.00 96.50 190 GLN A O 1
ATOM 1400 N N . VAL A 1 191 ? 0.971 2.526 -15.180 1.00 97.94 191 VAL A N 1
ATOM 1401 C CA . VAL A 1 191 ? 0.105 2.549 -13.984 1.00 97.94 191 VAL A CA 1
ATOM 1402 C C . VAL A 1 191 ? 0.475 1.505 -12.920 1.00 97.94 191 VAL A C 1
ATOM 1404 O O . VAL A 1 191 ? -0.306 1.233 -12.016 1.00 97.94 191 VAL A O 1
ATOM 1407 N N . TRP A 1 192 ? 1.661 0.897 -12.996 1.00 97.62 192 TRP A N 1
ATOM 1408 C CA . TRP A 1 192 ? 2.093 -0.165 -12.069 1.00 97.62 192 TRP A CA 1
ATOM 1409 C C . TRP A 1 192 ? 2.156 0.257 -10.595 1.00 97.62 192 TRP A C 1
ATOM 1411 O O . TRP A 1 192 ? 2.016 -0.590 -9.720 1.00 97.62 192 TRP A O 1
ATOM 1421 N N . TRP A 1 193 ? 2.380 1.544 -10.325 1.00 97.75 193 TRP A N 1
ATOM 1422 C CA . TRP A 1 193 ? 2.462 2.105 -8.974 1.00 97.75 193 TRP A CA 1
ATOM 1423 C C . TRP A 1 193 ? 1.079 2.321 -8.343 1.00 97.75 193 TRP A C 1
ATOM 1425 O O . TRP A 1 193 ? 0.970 2.471 -7.127 1.00 97.75 193 TRP A O 1
ATOM 1435 N N . LEU A 1 194 ? 0.022 2.337 -9.164 1.00 97.62 194 LEU A N 1
ATOM 1436 C CA . LEU A 1 194 ? -1.322 2.738 -8.762 1.00 97.62 194 LEU A CA 1
ATOM 1437 C C . LEU A 1 194 ? -1.922 1.849 -7.656 1.00 97.62 194 LEU A C 1
ATOM 1439 O O . LEU A 1 194 ? -2.438 2.415 -6.697 1.00 97.62 194 LEU A O 1
ATOM 1443 N N . PRO A 1 195 ? -1.837 0.500 -7.707 1.00 96.12 195 PRO A N 1
ATOM 1444 C CA . PRO A 1 195 ? -2.414 -0.344 -6.659 1.00 96.12 195 PRO A CA 1
ATOM 1445 C C . PRO A 1 195 ? -1.817 -0.067 -5.274 1.00 96.12 195 PRO A C 1
ATOM 1447 O O . PRO A 1 195 ? -2.565 0.084 -4.313 1.00 96.12 195 PRO A O 1
ATOM 1450 N N . GLN A 1 196 ? -0.486 0.051 -5.181 1.00 97.00 196 GLN A N 1
ATOM 1451 C CA . GLN A 1 196 ? 0.207 0.345 -3.922 1.00 97.00 196 GLN A CA 1
ATOM 1452 C C . GLN A 1 196 ? -0.174 1.737 -3.408 1.00 97.00 196 GLN A C 1
ATOM 1454 O O . GLN A 1 196 ? -0.532 1.880 -2.248 1.00 97.00 196 GLN A O 1
ATOM 1459 N N . ALA A 1 197 ? -0.156 2.759 -4.272 1.00 97.62 197 ALA A N 1
ATOM 1460 C CA . ALA A 1 197 ? -0.482 4.127 -3.869 1.00 97.62 197 ALA A CA 1
ATOM 1461 C C . ALA A 1 197 ? -1.926 4.271 -3.362 1.00 97.62 197 ALA A C 1
ATOM 1463 O O . ALA A 1 197 ? -2.150 4.920 -2.341 1.00 97.62 197 ALA A O 1
ATOM 1464 N N . LEU A 1 198 ? -2.893 3.644 -4.042 1.00 97.44 198 LEU A N 1
ATOM 1465 C CA . LEU A 1 198 ? -4.293 3.647 -3.613 1.00 97.44 198 LEU A CA 1
ATOM 1466 C C . LEU A 1 198 ? -4.483 2.900 -2.289 1.00 97.44 198 LEU A C 1
ATOM 1468 O O . LEU A 1 198 ? -5.163 3.416 -1.406 1.00 97.44 198 LEU A O 1
ATOM 1472 N N . GLY A 1 199 ? -3.852 1.731 -2.127 1.00 94.94 199 GLY A N 1
ATOM 1473 C CA . GLY A 1 199 ? -3.893 0.980 -0.870 1.00 94.94 199 GLY A CA 1
ATOM 1474 C C . GLY A 1 199 ? -3.325 1.779 0.302 1.00 94.94 199 GLY A C 1
ATOM 1475 O O . GLY A 1 199 ? -3.982 1.909 1.330 1.00 94.94 199 GLY A O 1
ATOM 1476 N N . THR A 1 200 ? -2.154 2.397 0.117 1.00 97.12 200 THR A N 1
ATOM 1477 C CA . THR A 1 200 ? -1.525 3.266 1.124 1.00 97.12 200 THR A CA 1
ATOM 1478 C C . THR A 1 200 ? -2.439 4.420 1.524 1.00 97.12 200 THR A C 1
ATOM 1480 O O . THR A 1 200 ? -2.619 4.673 2.713 1.00 97.12 200 THR A O 1
ATOM 1483 N N . ALA A 1 201 ? -3.034 5.117 0.551 1.00 97.38 201 ALA A N 1
ATOM 1484 C CA . ALA A 1 201 ? -3.941 6.228 0.828 1.00 97.38 201 ALA A CA 1
ATOM 1485 C C . ALA A 1 201 ? -5.191 5.770 1.595 1.00 97.38 201 ALA A C 1
ATOM 1487 O O . ALA A 1 201 ? -5.590 6.431 2.552 1.00 97.38 201 ALA A O 1
ATOM 1488 N N . GLY A 1 202 ? -5.768 4.624 1.217 1.00 95.62 202 GLY A N 1
ATOM 1489 C CA . GLY A 1 202 ? -6.903 4.022 1.916 1.00 95.62 202 GLY A CA 1
ATOM 1490 C C . GLY A 1 202 ? -6.586 3.691 3.375 1.00 95.62 202 GLY A C 1
ATOM 1491 O O . GLY A 1 202 ? -7.327 4.106 4.261 1.00 95.62 202 GLY A O 1
ATOM 1492 N N . SER A 1 203 ? -5.456 3.027 3.643 1.00 95.00 203 SER A N 1
ATOM 1493 C CA . SER A 1 203 ? -5.034 2.710 5.016 1.00 95.00 203 SER A CA 1
ATOM 1494 C C . SER A 1 203 ? -4.738 3.962 5.846 1.00 95.00 203 SER A C 1
ATOM 1496 O O . SER A 1 203 ? -5.134 4.033 7.005 1.00 95.00 203 SER A O 1
ATOM 1498 N N . LEU A 1 204 ? -4.097 4.986 5.268 1.00 96.62 204 LEU A N 1
ATOM 1499 C CA . LEU A 1 204 ? -3.875 6.255 5.974 1.00 96.62 204 LEU A CA 1
ATOM 1500 C C . LEU A 1 204 ? -5.191 6.951 6.325 1.00 96.62 204 LEU A C 1
ATOM 1502 O O . LEU A 1 204 ? -5.340 7.443 7.441 1.00 96.62 204 LEU A O 1
ATOM 1506 N N . PHE A 1 205 ? -6.138 6.991 5.385 1.00 95.75 205 PHE A N 1
ATOM 1507 C CA . PHE A 1 205 ? -7.454 7.575 5.617 1.00 95.75 205 PHE A CA 1
ATOM 1508 C C . PHE A 1 205 ? -8.219 6.819 6.709 1.00 95.75 205 PHE A C 1
ATOM 1510 O O . PHE A 1 205 ? -8.763 7.453 7.608 1.00 95.75 205 PHE A O 1
ATOM 1517 N N . SER A 1 206 ? -8.208 5.484 6.665 1.00 92.06 206 SER A N 1
ATOM 1518 C CA . SER A 1 206 ? -8.834 4.627 7.678 1.00 92.06 206 SER A CA 1
ATOM 1519 C C . SER A 1 206 ? -8.241 4.869 9.070 1.00 92.06 206 SER A C 1
ATOM 1521 O O . SER A 1 206 ? -8.965 5.211 10.006 1.00 92.06 206 SER A O 1
ATOM 1523 N N . GLY A 1 207 ? -6.911 4.846 9.196 1.00 93.19 207 GLY A N 1
ATOM 1524 C CA . GLY A 1 207 ? -6.259 5.109 10.477 1.00 93.19 207 GLY A CA 1
ATOM 1525 C C . GLY A 1 207 ? -6.505 6.530 10.999 1.00 93.19 207 GLY A C 1
ATOM 1526 O O . GLY A 1 207 ? -6.754 6.730 12.188 1.00 93.19 207 GLY A O 1
ATOM 1527 N N . ALA A 1 208 ? -6.503 7.533 10.116 1.00 94.38 208 ALA A N 1
ATOM 1528 C CA . ALA A 1 208 ? -6.847 8.903 10.490 1.00 94.38 208 ALA A CA 1
ATOM 1529 C C . ALA A 1 208 ? -8.307 9.017 10.956 1.00 94.38 208 ALA A C 1
ATOM 1531 O O . ALA A 1 208 ? -8.581 9.699 11.942 1.00 94.38 208 ALA A O 1
ATOM 1532 N N . HIS A 1 209 ? -9.236 8.321 10.295 1.00 91.81 209 HIS A N 1
ATOM 1533 C CA . HIS A 1 209 ? -10.638 8.279 10.696 1.00 91.81 209 HIS A CA 1
ATOM 1534 C C . HIS A 1 209 ? -10.802 7.703 12.111 1.00 91.81 209 HIS A C 1
ATOM 1536 O O . HIS A 1 209 ? -11.456 8.331 12.946 1.00 91.81 209 HIS A O 1
ATOM 1542 N N . ASN A 1 210 ? -10.117 6.602 12.430 1.00 89.62 210 ASN A N 1
ATOM 1543 C CA . ASN A 1 210 ? -10.120 6.016 13.776 1.00 89.62 210 ASN A CA 1
ATOM 1544 C C . ASN A 1 210 ? -9.641 7.014 14.847 1.00 89.62 210 ASN A C 1
ATOM 1546 O O . ASN A 1 210 ? -10.277 7.160 15.889 1.00 89.62 210 ASN A O 1
ATOM 1550 N N . LEU A 1 211 ? -8.579 7.781 14.569 1.00 91.25 211 LEU A N 1
ATOM 1551 C CA . LEU A 1 211 ? -8.106 8.828 15.487 1.00 91.25 211 LEU A CA 1
ATOM 1552 C C . LEU A 1 211 ? -9.112 9.971 15.670 1.00 91.25 211 LEU A C 1
ATOM 1554 O O . LEU A 1 211 ? -9.222 10.526 16.763 1.00 91.25 211 LEU A O 1
ATOM 1558 N N . THR A 1 212 ? -9.855 10.346 14.625 1.00 89.25 212 THR A N 1
ATOM 1559 C CA . THR A 1 212 ? -10.873 11.402 14.756 1.00 89.25 212 THR A CA 1
ATOM 1560 C C . THR A 1 212 ? -12.039 10.978 15.649 1.00 89.25 212 THR A C 1
ATOM 1562 O O . THR A 1 212 ? -12.536 11.795 16.424 1.00 89.25 212 THR A O 1
ATOM 1565 N N . LEU A 1 213 ? -12.427 9.698 15.613 1.00 83.62 213 LEU A N 1
ATOM 1566 C CA . LEU A 1 213 ? -13.438 9.143 16.519 1.00 83.62 213 LEU A CA 1
ATOM 1567 C C . LEU A 1 213 ? -12.954 9.157 17.979 1.00 83.62 213 LEU A C 1
ATOM 1569 O O . LEU A 1 213 ? -13.733 9.453 18.890 1.00 83.62 213 LEU A O 1
ATOM 1573 N N . HIS A 1 214 ? -11.654 8.934 18.199 1.00 77.50 214 HIS A N 1
ATOM 1574 C CA . HIS A 1 214 ? -11.039 9.040 19.521 1.00 77.50 214 HIS A CA 1
ATOM 1575 C C . HIS A 1 214 ? -11.157 10.449 20.115 1.00 77.50 214 HIS A C 1
ATOM 1577 O O . HIS A 1 214 ? -11.551 10.617 21.269 1.00 77.50 214 HIS A O 1
ATOM 1583 N N . ALA A 1 215 ? -10.824 11.471 19.321 1.00 82.44 215 ALA A N 1
ATOM 1584 C CA . ALA A 1 215 ? -10.844 12.861 19.769 1.00 82.44 215 ALA A CA 1
ATOM 1585 C C . ALA A 1 215 ? -12.266 13.354 20.084 1.00 82.44 215 ALA A C 1
ATOM 1587 O O . ALA A 1 215 ? -12.458 14.117 21.024 1.00 82.44 215 ALA A O 1
ATOM 1588 N N . ALA A 1 216 ? -13.275 12.894 19.339 1.00 80.00 216 ALA A N 1
ATOM 1589 C CA . ALA A 1 216 ? -14.664 13.311 19.534 1.00 80.00 216 ALA A CA 1
ATOM 1590 C C . ALA A 1 216 ? -15.311 12.765 20.823 1.00 80.00 216 ALA A C 1
ATOM 1592 O O . ALA A 1 216 ? -16.323 13.297 21.272 1.00 80.00 216 ALA A O 1
ATOM 1593 N N . THR A 1 217 ? -14.758 11.699 21.408 1.00 71.06 217 THR A N 1
ATOM 1594 C CA . THR A 1 217 ? -15.352 10.992 22.558 1.00 71.06 217 THR A CA 1
ATOM 1595 C C . THR A 1 217 ? -14.671 11.293 23.899 1.00 71.06 217 THR A C 1
ATOM 1597 O O . THR A 1 217 ? -15.179 10.875 24.936 1.00 71.06 217 THR A O 1
ATOM 1600 N N . ASN A 1 218 ? -13.568 12.052 23.896 1.00 62.62 218 ASN A N 1
ATOM 1601 C CA . ASN A 1 218 ? -12.875 12.570 25.083 1.00 62.62 218 ASN A CA 1
ATOM 1602 C C . ASN A 1 218 ? -12.841 14.119 25.047 1.00 62.62 218 ASN A C 1
ATOM 1604 O O . ASN A 1 218 ? -11.797 14.672 24.692 1.00 62.62 218 ASN A O 1
ATOM 1608 N N . PRO A 1 219 ? -13.956 14.821 25.334 1.00 55.00 219 PRO A N 1
ATOM 1609 C CA . PRO A 1 219 ? -13.954 16.278 25.483 1.00 55.00 219 PRO A CA 1
ATOM 1610 C C . PRO A 1 219 ? -13.185 16.751 26.725 1.00 55.00 219 PRO A C 1
ATOM 1612 O O . PRO A 1 219 ? -13.142 16.000 27.729 1.00 55.00 219 PRO A O 1
#

pLDDT: mean 73.58, std 21.85, range [33.91, 98.31]

Foldseek 3Di:
DVVVVVVVVPPPPPDPPDDPDDDDDDDDDDDPPDDDDDDDDDDDDDDDDDDDDDDPPDDPDDDDDDDDDDDDPDDDDDDDDDDDDDDDDDPDPPDPPPPPPPDDPVNVVVVVVVLVVLLVVLLVLLLVLLLLLLVLQLVCVVVVNDADPDPVCNVVRNHPCSSVVSNVQSVVLSVQLVDLCPDPDPVSVVCSSVSSVVSSVVSNVNSVVSVVSVVVVPD

Sequence (219 aa):
MILALAVLLFQPQALPQSASVAESRSISAGATTAAPPPVTPPGRPASDDVGATTSVSYQPGRLTPVPVGTISSSAASTTGADPAEPPAAGSYTRAPNMTTMMVSVAGLRAEAWRKRKIWYGLALAGHSAAGFDAWTTNHEIATGRARELDPLMRPFAGNASIYIATQVGPTILDYVGKRMMYSRHAWVRQVWWLPQALGTAGSLFSGAHNLTLHAATNP

Secondary structure (DSSP, 8-state):
-HHHHHHHHT-----------------------PPPPP-PPPPPPPP----------------PPP--------------------------------------HHHHHHHHHHHHHHHHHHHHHHHHHHHHHHHHHHHHHHTTS-----TTTTTTTTSTHHHHHHHHHHHHHHHHHHHHHT-SSTTTTTSTTHHHHHHHHHHHHHHHHHHHHHHHH--

Radius of gyration: 32.77 Å; chains: 1; bounding box: 55×52×116 Å